Protein AF-A0A662ZE61-F1 (afdb_monomer)

pLDDT: mean 79.41, std 12.42, range [42.81, 94.5]

Secondary structure (DSSP, 8-state):
-HHHHHHHHHHHHHHHHHH-HHHHHHHHHS-HHHHHHHHHHHHHHHHHHHHHHHHHHHHH-GGGT-----TTTTTT--S-HHHHHHHHHHHHHHHHHHHHHHHHHHHHHH-HHHHHHHHHHHHTTSHHHHHHHHHHHHT--EEEEPTTSEEEEEEEEEEE--TT-GGG-EEEEEEEEEEEE-TTT--EEEEEE-HHHHHHHHTT-TT-HHHHHHHHHHHHHHHHHH-

Organism: NCBI:txid83771

Foldseek 3Di:
DVVLVLVLLLVLLVLLQVLALLSVQVLQQDEPVVNSVSSNVVSVVLLVVLLVVLVVCCVPPVVQLQDDDDVVCCVPDVDDSVVVSVVSSSVSSSVSSNVSSVVVSNVNNVVVVVSVVSVLVVLVVDPVSNVLVVCQVVVHWDWDQDPVQKIFIFGWDDFDPRPNDPVPGDTDGDGQWIAGQDPPPRQTDTDDGCVVVCVVVCVVPPPCVVVVVVCVVNVVVVVVVND

Radius of gyration: 28.69 Å; Cα contacts (8 Å, |Δi|>4): 251; chains: 1; bounding box: 70×35×80 Å

Sequence (227 aa):
MVVYIVFIILTTGFFYNNLSPSSKFRMMSSSSWEAYYYAGGKGVLLSAYGLIITALLYYFFPFLFRFSQDDHLDSFIPFEIEDVNKTIFILIWSCFSIVSAAFFGNDARKNGQKNLKALESMIVSDPFKYKIYQAVKNNDFLQVTLKNRKIYIGLILDFNLEDADPNKKYLSLCPMFSGYRDEHDLSLQITNNYSDFYMNELNNDKSVYLYKNNVEDKACSLFEKLT

Structure (mmCIF, N/CA/C/O backbone):
data_AF-A0A662ZE61-F1
#
_entry.id   AF-A0A662ZE61-F1
#
loop_
_atom_site.group_PDB
_atom_site.id
_atom_site.type_symbol
_atom_site.label_atom_id
_atom_site.label_alt_id
_atom_site.label_comp_id
_atom_site.label_asym_id
_atom_site.label_entity_id
_atom_site.label_seq_id
_atom_site.pdbx_PDB_ins_code
_atom_site.Cartn_x
_atom_site.Cartn_y
_atom_site.Cartn_z
_atom_site.occupancy
_atom_site.B_iso_or_equiv
_atom_site.auth_seq_id
_atom_site.auth_comp_id
_atom_site.auth_asym_id
_atom_site.auth_atom_id
_atom_site.pdbx_PDB_model_num
ATOM 1 N N . MET A 1 1 ? 6.694 -11.094 -30.570 1.00 75.81 1 MET A N 1
ATOM 2 C CA . MET A 1 1 ? 6.879 -9.630 -30.418 1.00 75.81 1 MET A CA 1
ATOM 3 C C . MET A 1 1 ? 5.809 -8.969 -29.546 1.00 75.81 1 MET A C 1
ATOM 5 O O . MET A 1 1 ? 6.166 -8.460 -28.495 1.00 75.81 1 MET A O 1
ATOM 9 N N . VAL A 1 2 ? 4.514 -9.018 -29.892 1.00 83.88 2 VAL A N 1
ATOM 10 C CA . VAL A 1 2 ? 3.446 -8.311 -29.137 1.00 83.88 2 VAL A CA 1
ATOM 11 C C . VAL A 1 2 ? 3.358 -8.715 -27.657 1.00 83.88 2 VAL A C 1
ATOM 13 O O . VAL A 1 2 ? 3.227 -7.855 -26.793 1.00 83.88 2 VAL A O 1
ATOM 16 N N . VAL A 1 3 ? 3.509 -10.005 -27.343 1.00 87.81 3 VAL A N 1
ATOM 17 C CA . VAL A 1 3 ? 3.487 -10.500 -25.952 1.00 87.81 3 VAL A CA 1
ATOM 18 C C . VAL A 1 3 ? 4.589 -9.857 -25.099 1.00 87.81 3 VAL A C 1
ATOM 20 O O . VAL A 1 3 ? 4.328 -9.452 -23.971 1.00 87.81 3 VAL A O 1
ATOM 23 N N . TYR A 1 4 ? 5.794 -9.684 -25.651 1.00 85.44 4 TYR A N 1
ATOM 24 C CA . TYR A 1 4 ? 6.907 -9.036 -24.949 1.00 85.44 4 TYR A CA 1
ATOM 25 C C . TYR A 1 4 ? 6.637 -7.555 -24.696 1.00 85.44 4 TYR A C 1
ATOM 27 O O . TYR A 1 4 ? 6.943 -7.057 -23.620 1.00 85.44 4 TYR A O 1
ATOM 35 N N . ILE A 1 5 ? 6.003 -6.869 -25.649 1.00 87.06 5 ILE A N 1
ATOM 36 C CA . ILE A 1 5 ? 5.608 -5.464 -25.499 1.00 87.06 5 ILE A CA 1
ATOM 37 C C . ILE A 1 5 ? 4.636 -5.313 -24.325 1.00 87.06 5 ILE A C 1
ATOM 39 O O . ILE A 1 5 ? 4.861 -4.500 -23.430 1.00 87.06 5 ILE A O 1
ATOM 43 N N . VAL A 1 6 ? 3.589 -6.141 -24.287 1.00 89.56 6 VAL A N 1
ATOM 44 C CA . VAL A 1 6 ? 2.613 -6.133 -23.188 1.00 89.56 6 VAL A CA 1
ATOM 45 C C . VAL A 1 6 ? 3.293 -6.463 -21.857 1.00 89.56 6 VAL A C 1
ATOM 47 O O . VAL A 1 6 ? 3.040 -5.798 -20.853 1.00 89.56 6 VAL A O 1
ATOM 50 N N . PHE A 1 7 ? 4.205 -7.435 -21.844 1.00 89.31 7 PHE A N 1
ATOM 51 C CA . PHE A 1 7 ? 4.942 -7.812 -20.640 1.00 89.31 7 PHE A CA 1
ATOM 52 C C . PHE A 1 7 ? 5.842 -6.680 -20.118 1.00 89.31 7 PHE A C 1
ATOM 54 O O . PHE A 1 7 ? 5.852 -6.409 -18.918 1.00 89.31 7 PHE A O 1
ATOM 61 N N . ILE A 1 8 ? 6.548 -5.962 -20.998 1.00 89.12 8 ILE A N 1
ATOM 62 C CA . ILE A 1 8 ? 7.378 -4.800 -20.631 1.00 89.12 8 ILE A CA 1
ATOM 63 C C . ILE A 1 8 ? 6.512 -3.685 -20.034 1.00 89.12 8 ILE A C 1
ATOM 65 O O . ILE A 1 8 ? 6.865 -3.110 -19.003 1.00 89.12 8 ILE A O 1
ATOM 69 N N . ILE A 1 9 ? 5.352 -3.410 -20.635 1.00 92.31 9 ILE A N 1
ATOM 70 C CA . ILE A 1 9 ? 4.406 -2.401 -20.139 1.00 92.31 9 ILE A CA 1
ATOM 71 C C . ILE A 1 9 ? 3.925 -2.763 -18.728 1.00 92.31 9 ILE A C 1
ATOM 73 O O . ILE A 1 9 ? 3.973 -1.929 -17.821 1.00 92.31 9 ILE A O 1
ATOM 77 N N . LEU A 1 10 ? 3.499 -4.012 -18.521 1.00 90.25 10 LEU A N 1
ATOM 78 C CA . LEU A 1 10 ? 2.984 -4.473 -17.231 1.00 90.25 10 LEU A CA 1
ATOM 79 C C . LEU A 1 10 ? 4.068 -4.506 -16.150 1.00 90.25 10 LEU A C 1
ATOM 81 O O . LEU A 1 10 ? 3.827 -4.035 -15.040 1.00 90.25 10 LEU A O 1
ATOM 85 N N . THR A 1 11 ? 5.263 -5.011 -16.463 1.00 88.50 11 THR A N 1
ATOM 86 C CA . THR A 1 11 ? 6.386 -5.063 -15.509 1.00 88.50 11 THR A CA 1
ATOM 87 C C . THR A 1 11 ? 6.854 -3.666 -15.106 1.00 88.50 11 THR A C 1
ATOM 89 O O . THR A 1 11 ? 7.040 -3.404 -13.918 1.00 88.50 11 THR A O 1
ATOM 92 N N . THR A 1 12 ? 6.949 -2.737 -16.062 1.00 91.75 12 THR A N 1
ATOM 93 C CA . THR A 1 12 ? 7.292 -1.329 -15.803 1.00 91.75 12 THR A CA 1
ATOM 94 C C . THR A 1 12 ? 6.249 -0.660 -14.904 1.00 91.75 12 THR A C 1
ATOM 96 O O . THR A 1 12 ? 6.593 -0.009 -13.914 1.00 91.75 12 THR A O 1
ATOM 99 N N . GLY A 1 13 ? 4.962 -0.852 -15.208 1.00 88.69 13 GLY A N 1
ATOM 100 C CA . GLY A 1 13 ? 3.862 -0.312 -14.409 1.00 88.69 13 GLY A CA 1
ATOM 101 C C . GLY A 1 13 ? 3.798 -0.897 -12.998 1.00 88.69 13 GLY A C 1
ATOM 102 O O . GLY A 1 13 ? 3.612 -0.163 -12.026 1.00 88.69 13 GLY A O 1
ATOM 103 N N . PHE A 1 14 ? 4.026 -2.205 -12.864 1.00 87.50 14 PHE A N 1
ATOM 104 C CA . PHE A 1 14 ? 4.112 -2.884 -11.573 1.00 87.50 14 PHE A CA 1
ATOM 105 C C . PHE A 1 14 ? 5.266 -2.346 -10.720 1.00 87.50 14 PHE A C 1
ATOM 107 O O . PHE A 1 14 ? 5.089 -2.095 -9.526 1.00 87.50 14 PHE A O 1
ATOM 114 N N . PHE A 1 15 ? 6.437 -2.117 -11.320 1.00 87.31 15 PHE A N 1
ATOM 115 C CA . PHE A 1 15 ? 7.588 -1.569 -10.605 1.00 87.31 15 PHE A CA 1
ATOM 116 C C . PHE A 1 15 ? 7.288 -0.163 -10.063 1.00 87.31 15 PHE A C 1
ATOM 118 O O . PHE A 1 15 ? 7.458 0.091 -8.870 1.00 87.31 15 PHE A O 1
ATOM 125 N N . TYR A 1 16 ? 6.735 0.719 -10.904 1.00 88.12 16 TYR A N 1
ATOM 126 C CA . TYR A 1 16 ? 6.311 2.061 -10.494 1.00 88.12 16 TYR A CA 1
ATOM 127 C C . TYR A 1 16 ? 5.273 2.036 -9.363 1.00 88.12 16 TYR A C 1
ATOM 129 O O . TYR A 1 16 ? 5.417 2.748 -8.365 1.00 88.12 16 TYR A O 1
ATOM 137 N N . ASN A 1 17 ? 4.239 1.200 -9.495 1.00 85.31 17 ASN A N 1
ATOM 138 C CA . ASN A 1 17 ? 3.163 1.128 -8.510 1.00 85.31 17 ASN A CA 1
ATOM 139 C C . ASN A 1 17 ? 3.654 0.630 -7.150 1.00 85.31 17 ASN A C 1
ATOM 141 O O . ASN A 1 17 ? 3.170 1.120 -6.140 1.00 85.31 17 ASN A O 1
ATOM 145 N N . ASN A 1 18 ? 4.637 -0.273 -7.097 1.00 81.56 18 ASN A N 1
ATOM 146 C CA . ASN A 1 18 ? 5.217 -0.717 -5.825 1.00 81.56 18 ASN A CA 1
ATOM 147 C C . ASN A 1 18 ? 6.060 0.358 -5.127 1.00 81.56 18 ASN A C 1
ATOM 149 O O . ASN A 1 18 ? 6.143 0.367 -3.897 1.00 81.56 18 ASN A O 1
ATOM 153 N N . LEU A 1 19 ? 6.680 1.258 -5.894 1.00 80.62 19 LEU A N 1
ATOM 154 C CA . LEU A 1 19 ? 7.501 2.351 -5.369 1.00 80.62 19 LEU A CA 1
ATOM 155 C C . LEU A 1 19 ? 6.659 3.547 -4.906 1.00 80.62 19 LEU A C 1
ATOM 157 O O . LEU A 1 19 ? 7.017 4.200 -3.926 1.00 80.62 19 LEU A O 1
ATOM 161 N N . SER A 1 20 ? 5.543 3.827 -5.586 1.00 78.00 20 SER A N 1
ATOM 162 C CA . SER A 1 20 ? 4.623 4.919 -5.258 1.00 78.00 20 SER A CA 1
ATOM 163 C C . SER A 1 20 ? 3.595 4.483 -4.199 1.00 78.00 20 SER A C 1
ATOM 165 O O . SER A 1 20 ? 2.712 3.687 -4.518 1.00 78.00 20 SER A O 1
ATOM 167 N N . PRO A 1 21 ? 3.613 5.032 -2.966 1.00 71.56 21 PRO A N 1
ATOM 168 C CA . PRO A 1 21 ? 2.705 4.594 -1.898 1.00 71.56 21 PRO A CA 1
ATOM 169 C C . PRO A 1 21 ? 1.218 4.744 -2.252 1.00 71.56 21 PRO A C 1
ATOM 171 O O . PRO A 1 21 ? 0.420 3.851 -1.989 1.00 71.56 21 PRO A O 1
ATOM 174 N N . SER A 1 22 ? 0.858 5.855 -2.899 1.00 70.56 22 SER A N 1
ATOM 175 C CA . SER A 1 22 ? -0.519 6.151 -3.321 1.00 70.56 22 SER A CA 1
ATOM 176 C C . SER A 1 22 ? -1.022 5.163 -4.382 1.00 70.56 22 SER A C 1
ATOM 178 O O . SER A 1 22 ? -2.139 4.651 -4.296 1.00 70.56 22 SER A O 1
ATOM 180 N N . SER A 1 23 ? -0.170 4.836 -5.358 1.00 73.69 23 SER A N 1
ATOM 181 C CA . SER A 1 23 ? -0.524 3.894 -6.427 1.00 73.69 23 SER A CA 1
ATOM 182 C C . SER A 1 23 ? -0.560 2.451 -5.916 1.00 73.69 23 SER A C 1
ATOM 184 O O . SER A 1 23 ? -1.452 1.695 -6.296 1.00 73.69 23 SER A O 1
ATOM 186 N N . LYS A 1 24 ? 0.353 2.091 -5.001 1.00 76.75 24 LYS A N 1
ATOM 187 C CA . LYS A 1 24 ? 0.368 0.799 -4.305 1.00 76.75 24 LYS A CA 1
ATOM 188 C C . LYS A 1 24 ? -0.933 0.561 -3.550 1.00 76.75 24 LYS A C 1
ATOM 190 O O . LYS A 1 24 ? -1.546 -0.486 -3.723 1.00 76.75 24 LYS A O 1
ATOM 195 N N . PHE A 1 25 ? -1.367 1.550 -2.768 1.00 71.69 25 PHE A N 1
ATOM 196 C CA . PHE A 1 25 ? -2.607 1.464 -2.004 1.00 71.69 25 PHE A CA 1
ATOM 197 C C . PHE A 1 25 ? -3.815 1.253 -2.919 1.00 71.69 25 PHE A C 1
ATOM 199 O O . PHE A 1 25 ? -4.594 0.334 -2.698 1.00 71.69 25 PHE A O 1
ATOM 206 N N . ARG A 1 26 ? -3.924 2.027 -4.008 1.00 72.44 26 ARG A N 1
ATOM 207 C CA . ARG A 1 26 ? -5.019 1.869 -4.977 1.00 72.44 26 ARG A CA 1
ATOM 208 C C . ARG A 1 26 ? -5.047 0.477 -5.615 1.00 72.44 26 ARG A C 1
ATOM 210 O O . ARG A 1 26 ? -6.120 -0.091 -5.785 1.00 72.44 26 ARG A O 1
ATOM 217 N N . MET A 1 27 ? -3.874 -0.070 -5.937 1.00 75.62 27 MET A N 1
ATOM 218 C CA . MET A 1 27 ? -3.734 -1.417 -6.497 1.00 75.62 27 MET A CA 1
ATOM 219 C C . MET A 1 27 ? -4.114 -2.506 -5.480 1.00 75.62 27 MET A C 1
ATOM 221 O O . MET A 1 27 ? -4.743 -3.491 -5.851 1.00 75.62 27 MET A O 1
ATOM 225 N N . MET A 1 28 ? -3.774 -2.316 -4.202 1.00 69.38 28 MET A N 1
ATOM 226 C CA . MET A 1 28 ? -4.140 -3.220 -3.100 1.00 69.38 28 MET A CA 1
ATOM 227 C C . MET A 1 28 ? -5.616 -3.112 -2.700 1.00 69.38 28 MET A C 1
ATOM 229 O O . MET A 1 28 ? -6.181 -4.070 -2.192 1.00 69.38 28 MET A O 1
ATOM 233 N N . SER A 1 29 ? -6.266 -1.971 -2.932 1.00 65.75 29 SER A N 1
ATOM 234 C CA . SER A 1 29 ? -7.704 -1.816 -2.684 1.00 65.75 29 SER A CA 1
ATOM 235 C C . SER A 1 29 ? -8.584 -2.304 -3.838 1.00 65.75 29 SER A C 1
ATOM 237 O O . SER A 1 29 ? -9.775 -2.514 -3.642 1.00 65.75 29 SER A O 1
ATOM 239 N N . SER A 1 30 ? -8.030 -2.433 -5.046 1.00 72.12 30 SER A N 1
ATOM 240 C CA . SER A 1 30 ? -8.788 -2.803 -6.245 1.00 72.12 30 SER A CA 1
ATOM 241 C C . SER A 1 30 ? -8.972 -4.314 -6.382 1.00 72.12 30 SER A C 1
ATOM 243 O O . SER A 1 30 ? -8.140 -5.095 -5.919 1.00 72.12 30 SER A O 1
ATOM 245 N N . SER A 1 31 ? -10.037 -4.730 -7.067 1.00 72.81 31 SER A N 1
ATOM 246 C CA . SER A 1 31 ? -10.258 -6.144 -7.387 1.00 72.81 31 SER A CA 1
ATOM 247 C C . SER A 1 31 ? -9.145 -6.707 -8.288 1.00 72.81 31 SER A C 1
ATOM 249 O O . SER A 1 31 ? -8.439 -5.961 -8.973 1.00 72.81 31 SER A O 1
ATOM 251 N N . SER A 1 32 ? -8.981 -8.036 -8.319 1.00 71.81 32 SER A N 1
ATOM 252 C CA . SER A 1 32 ? -7.859 -8.692 -9.015 1.00 71.81 32 SER A CA 1
ATOM 253 C C . SER A 1 32 ? -7.715 -8.277 -10.486 1.00 71.81 32 SER A C 1
ATOM 255 O O . SER A 1 32 ? -6.598 -8.139 -10.972 1.00 71.81 32 SER A O 1
ATOM 257 N N . TRP A 1 33 ? -8.824 -8.031 -11.190 1.00 75.94 33 TRP A N 1
ATOM 258 C CA . TRP A 1 33 ? -8.825 -7.579 -12.589 1.00 75.94 33 TRP A CA 1
ATOM 259 C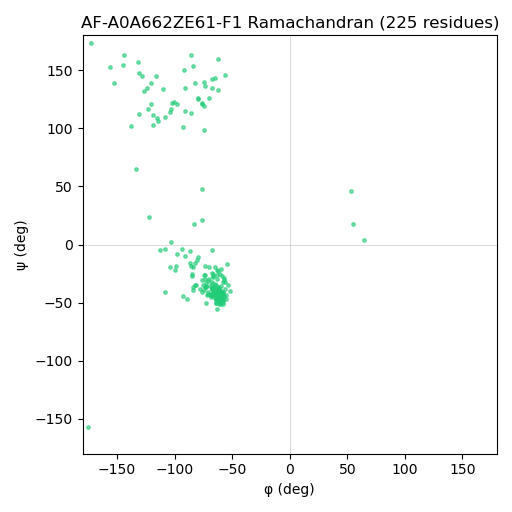 C . TRP A 1 33 ? -8.506 -6.085 -12.744 1.00 75.94 33 TRP A C 1
ATOM 261 O O . TRP A 1 33 ? -7.788 -5.696 -13.663 1.00 75.94 33 TRP A O 1
ATOM 271 N N . GLU A 1 34 ? -9.006 -5.239 -11.845 1.00 79.12 34 GLU A N 1
ATOM 272 C CA . GLU A 1 34 ? -8.775 -3.788 -11.863 1.00 79.12 34 GLU A CA 1
ATOM 273 C C . GLU A 1 34 ? -7.313 -3.433 -11.571 1.00 79.12 34 GLU A C 1
ATOM 275 O O . GLU A 1 34 ? -6.769 -2.494 -12.159 1.00 79.12 34 GLU A O 1
ATOM 280 N N . ALA A 1 35 ? -6.640 -4.235 -10.741 1.00 78.19 35 ALA A N 1
ATOM 281 C CA . ALA A 1 35 ? -5.218 -4.089 -10.451 1.00 78.19 35 ALA A CA 1
ATOM 282 C C . ALA A 1 35 ? -4.355 -4.116 -11.729 1.00 78.19 35 ALA A C 1
ATOM 284 O O . ALA A 1 35 ? -3.413 -3.325 -11.859 1.00 78.19 35 ALA A O 1
ATOM 285 N N . TYR A 1 36 ? -4.704 -4.957 -12.713 1.00 84.12 36 TYR A N 1
ATOM 286 C CA . TYR A 1 36 ? -3.996 -5.011 -13.996 1.00 84.12 36 TYR A CA 1
ATOM 287 C C . TYR A 1 36 ? -4.179 -3.735 -14.821 1.00 84.12 36 TYR A C 1
ATOM 289 O O . TYR A 1 36 ? -3.218 -3.273 -15.436 1.00 84.12 36 TYR A O 1
ATOM 297 N N . TYR A 1 37 ? -5.364 -3.121 -14.802 1.00 84.56 37 TYR A N 1
ATOM 298 C CA . TYR A 1 37 ? -5.603 -1.852 -15.497 1.00 84.56 37 TYR A CA 1
ATOM 299 C C . TYR A 1 37 ? -4.822 -0.699 -14.865 1.00 84.56 37 TYR A C 1
ATOM 301 O O . TYR A 1 37 ? -4.262 0.131 -15.583 1.00 84.56 37 TYR A O 1
ATOM 309 N N . TYR A 1 38 ? -4.710 -0.665 -13.534 1.00 82.00 38 TYR A N 1
ATOM 310 C CA . TYR A 1 38 ? -3.889 0.335 -12.849 1.00 82.00 38 TYR A CA 1
ATOM 311 C C . TYR A 1 38 ? -2.390 0.152 -13.114 1.00 82.00 38 TYR A C 1
ATOM 313 O O . TYR A 1 38 ? -1.677 1.144 -13.301 1.00 82.00 38 TYR A O 1
ATOM 321 N N . ALA A 1 39 ? -1.905 -1.093 -13.178 1.00 85.56 39 ALA A N 1
ATOM 322 C CA . ALA A 1 39 ? -0.537 -1.395 -13.601 1.00 85.56 39 ALA A CA 1
ATOM 323 C C . ALA A 1 39 ? -0.298 -0.985 -15.060 1.00 85.56 39 ALA A C 1
ATOM 325 O O . ALA A 1 39 ? 0.637 -0.237 -15.348 1.00 85.56 39 ALA A O 1
ATOM 326 N N . GLY A 1 40 ? -1.185 -1.391 -15.968 1.00 87.50 40 GLY A N 1
ATOM 327 C CA . GLY A 1 40 ? -1.092 -1.075 -17.388 1.00 87.50 40 GLY A CA 1
ATOM 328 C C . GLY A 1 40 ? -1.144 0.426 -17.671 1.00 87.50 40 GLY A C 1
ATOM 329 O O . GLY A 1 40 ? -0.306 0.932 -18.408 1.00 87.50 40 GLY A O 1
ATOM 330 N N . GLY A 1 41 ? -2.059 1.170 -17.043 1.00 88.62 41 GLY A N 1
ATOM 331 C CA . GLY A 1 41 ? -2.253 2.596 -17.323 1.00 88.62 41 GLY A CA 1
ATOM 332 C C . GLY A 1 41 ? -1.004 3.446 -17.069 1.00 88.62 41 GLY A C 1
ATOM 333 O O . GLY A 1 41 ? -0.616 4.255 -17.912 1.00 88.62 41 GLY A O 1
ATOM 334 N N . LYS A 1 42 ? -0.326 3.242 -15.931 1.00 87.38 42 LYS A N 1
ATOM 335 C CA . LYS A 1 42 ? 0.955 3.916 -15.647 1.00 87.38 42 LYS A CA 1
ATOM 336 C C . LYS A 1 42 ? 2.114 3.306 -16.434 1.00 87.38 42 LYS A C 1
ATOM 338 O O . LYS A 1 42 ? 2.988 4.048 -16.879 1.00 87.38 42 LYS A O 1
ATOM 343 N N . GLY A 1 43 ? 2.086 1.991 -16.651 1.00 90.50 43 GLY A N 1
ATOM 344 C CA . GLY A 1 43 ? 3.060 1.272 -17.469 1.00 90.50 43 GLY A CA 1
ATOM 345 C C . GLY A 1 43 ? 3.154 1.809 -18.895 1.00 90.50 43 GLY A C 1
ATOM 346 O O . GLY A 1 43 ? 4.255 2.053 -19.374 1.00 90.50 43 GLY A O 1
ATOM 347 N N . VAL A 1 44 ? 2.018 2.080 -19.547 1.00 93.50 44 VAL A N 1
ATOM 348 C CA . VAL A 1 44 ? 1.973 2.611 -20.920 1.00 93.50 44 VAL A CA 1
ATOM 349 C C . VAL A 1 44 ? 2.672 3.966 -20.994 1.00 93.50 44 VAL A C 1
ATOM 351 O O . VAL A 1 44 ? 3.553 4.146 -21.830 1.00 93.50 44 VAL A O 1
ATOM 354 N N . LEU A 1 45 ? 2.357 4.891 -20.083 1.00 91.62 45 LEU A N 1
ATOM 355 C CA . LEU A 1 45 ? 2.955 6.231 -20.071 1.00 91.62 45 LEU A CA 1
ATOM 356 C C . LEU A 1 45 ? 4.475 6.189 -19.858 1.00 91.62 45 LEU A C 1
ATOM 358 O O . LEU A 1 45 ? 5.220 6.870 -20.560 1.00 91.62 45 LEU A O 1
ATOM 362 N N . LEU A 1 46 ? 4.941 5.367 -18.916 1.00 91.12 46 LEU A N 1
ATOM 363 C CA . LEU A 1 46 ? 6.369 5.226 -18.618 1.00 91.12 46 LEU A CA 1
ATOM 364 C C . LEU A 1 46 ? 7.117 4.499 -19.739 1.00 91.12 46 LEU A C 1
ATOM 366 O O . LEU A 1 46 ? 8.198 4.926 -20.138 1.00 91.12 46 LEU A O 1
ATOM 370 N N . SER A 1 47 ? 6.520 3.451 -20.308 1.00 92.69 47 SER A N 1
ATOM 371 C CA . SER A 1 47 ? 7.091 2.758 -21.463 1.00 92.69 47 SER A CA 1
ATOM 372 C C . SER A 1 47 ? 7.172 3.665 -22.692 1.00 92.69 47 SER A C 1
ATOM 374 O O . SER A 1 47 ? 8.152 3.599 -23.428 1.00 92.69 47 SER A O 1
ATOM 376 N N . ALA A 1 48 ? 6.202 4.567 -22.890 1.00 92.62 48 ALA A N 1
ATOM 377 C CA . ALA A 1 48 ? 6.230 5.540 -23.976 1.00 92.62 48 ALA A CA 1
ATOM 378 C C . ALA A 1 48 ? 7.390 6.527 -23.792 1.00 92.62 48 ALA A C 1
ATOM 380 O O . ALA A 1 48 ? 8.103 6.826 -24.746 1.00 92.62 48 ALA A O 1
ATOM 381 N N . TYR A 1 49 ? 7.648 6.963 -22.556 1.00 91.44 49 TYR A N 1
ATOM 382 C CA . TYR A 1 49 ? 8.819 7.780 -22.239 1.00 91.44 49 TYR A CA 1
ATOM 383 C C . TYR A 1 49 ? 10.136 7.036 -22.513 1.00 91.44 49 TYR A C 1
ATOM 385 O O . TYR A 1 49 ? 11.026 7.573 -23.175 1.00 91.44 49 TYR A O 1
ATOM 393 N N . GLY A 1 50 ? 10.238 5.771 -22.090 1.00 90.56 50 GLY A N 1
ATOM 394 C CA . GLY A 1 50 ? 11.379 4.914 -22.418 1.00 90.56 50 GLY A CA 1
ATOM 395 C C . GLY A 1 50 ? 11.565 4.725 -23.928 1.00 90.56 50 GLY A C 1
ATOM 396 O O . GLY A 1 50 ? 12.698 4.688 -24.411 1.00 90.56 50 GLY A O 1
ATOM 397 N N . LEU A 1 51 ? 10.467 4.651 -24.689 1.00 92.25 51 LEU A N 1
ATOM 398 C CA . LEU A 1 51 ? 10.493 4.492 -26.145 1.00 92.25 51 LEU A CA 1
ATOM 399 C C . LEU A 1 51 ? 11.044 5.745 -26.817 1.00 92.25 51 LEU A C 1
ATOM 401 O O . LEU A 1 51 ? 11.890 5.633 -27.696 1.00 92.25 51 LEU A O 1
ATOM 405 N N . ILE A 1 52 ? 10.620 6.930 -26.371 1.00 92.88 52 ILE A N 1
ATOM 406 C CA . ILE A 1 52 ? 11.128 8.211 -26.878 1.00 92.88 52 ILE A CA 1
ATOM 407 C C . ILE A 1 52 ? 12.639 8.315 -26.648 1.00 92.88 52 ILE A C 1
ATOM 409 O O . ILE A 1 52 ? 13.374 8.648 -27.575 1.00 92.88 52 ILE A O 1
ATOM 413 N N . ILE A 1 53 ? 13.123 7.974 -25.449 1.00 91.00 53 ILE A N 1
ATOM 414 C CA . ILE A 1 53 ? 14.565 7.972 -25.148 1.00 91.00 53 ILE A CA 1
ATOM 415 C C . ILE A 1 53 ? 15.309 6.993 -26.058 1.00 91.00 53 ILE A C 1
ATOM 417 O O . ILE A 1 53 ? 16.349 7.333 -26.619 1.00 91.00 53 ILE A O 1
ATOM 421 N N . THR A 1 54 ? 14.766 5.790 -26.231 1.00 90.25 54 THR A N 1
ATOM 422 C CA . THR A 1 54 ? 15.390 4.759 -27.068 1.00 90.25 54 THR A CA 1
ATOM 423 C C . THR A 1 54 ? 15.413 5.174 -28.541 1.00 90.25 54 THR A C 1
ATOM 425 O O . THR A 1 54 ? 16.419 4.974 -29.212 1.00 90.25 54 THR A O 1
ATOM 428 N N . ALA A 1 55 ? 14.354 5.820 -29.037 1.00 90.94 55 ALA A N 1
ATOM 429 C CA . ALA A 1 55 ? 14.292 6.364 -30.392 1.00 90.94 55 ALA A CA 1
ATOM 430 C C . ALA A 1 55 ? 15.305 7.502 -30.608 1.00 90.94 55 ALA A C 1
ATOM 432 O O . ALA A 1 55 ? 15.972 7.541 -31.641 1.00 90.94 55 ALA A O 1
ATOM 433 N N . LEU A 1 56 ? 15.471 8.392 -29.623 1.00 92.44 56 LEU A N 1
ATOM 434 C CA . LEU A 1 56 ? 16.505 9.429 -29.660 1.00 92.44 56 LEU A CA 1
ATOM 435 C C . LEU A 1 56 ? 17.908 8.809 -29.683 1.00 92.44 56 LEU A C 1
ATOM 437 O O . LEU A 1 56 ? 18.728 9.183 -30.517 1.00 92.44 56 LEU A O 1
ATOM 441 N N . LEU A 1 57 ? 18.181 7.824 -28.825 1.00 90.50 57 LEU A N 1
ATOM 442 C CA . LEU A 1 57 ? 19.465 7.119 -28.819 1.00 90.50 57 LEU A CA 1
ATOM 443 C C . LEU A 1 57 ? 19.734 6.389 -30.133 1.00 90.50 57 LEU A C 1
ATOM 445 O O . LEU A 1 57 ? 20.862 6.420 -30.611 1.00 90.50 57 LEU A O 1
ATOM 449 N N . TYR A 1 58 ? 18.715 5.780 -30.736 1.00 89.38 58 TYR A N 1
ATOM 450 C CA . TYR A 1 58 ? 18.839 5.143 -32.044 1.00 89.38 58 TYR A CA 1
ATOM 451 C C . TYR A 1 58 ? 19.222 6.150 -33.136 1.00 89.38 58 TYR A C 1
ATOM 453 O O . TYR A 1 58 ? 20.057 5.848 -33.987 1.00 89.38 58 TYR A O 1
ATOM 461 N N . TYR A 1 59 ? 18.649 7.357 -33.090 1.00 90.12 59 TYR A N 1
ATOM 462 C CA . TYR A 1 59 ? 18.957 8.429 -34.036 1.00 90.12 59 TYR A CA 1
ATOM 463 C C . TYR A 1 59 ? 20.387 8.971 -33.874 1.00 90.12 59 TYR A C 1
ATOM 465 O O . TYR A 1 59 ? 21.092 9.138 -34.866 1.00 90.12 59 TYR A O 1
ATOM 473 N N . PHE A 1 60 ? 20.835 9.227 -32.639 1.00 90.56 60 PHE A N 1
ATOM 474 C CA . PHE A 1 60 ? 22.159 9.811 -32.378 1.00 90.56 60 PHE A CA 1
ATOM 475 C C . PHE A 1 60 ? 23.303 8.787 -32.390 1.00 90.56 60 PHE A C 1
ATOM 477 O O . PHE A 1 60 ? 24.413 9.110 -32.809 1.00 90.56 60 PHE A O 1
ATOM 484 N N . PHE A 1 61 ? 23.051 7.559 -31.935 1.00 88.69 61 PHE A N 1
ATOM 485 C CA . PHE A 1 61 ? 24.066 6.523 -31.731 1.00 88.69 61 PHE A CA 1
ATOM 486 C C . PHE A 1 61 ? 23.612 5.171 -32.308 1.00 88.69 61 PHE A C 1
ATOM 488 O O . PHE A 1 61 ? 23.448 4.194 -31.571 1.00 88.69 61 PHE A O 1
ATOM 495 N N . PRO A 1 62 ? 23.442 5.065 -33.640 1.00 82.75 62 PRO A N 1
ATOM 496 C CA . PRO A 1 62 ? 22.929 3.851 -34.277 1.00 82.75 62 PRO A CA 1
ATOM 497 C C . PRO A 1 62 ? 23.845 2.633 -34.090 1.00 82.75 62 PRO A C 1
ATOM 499 O O . PRO A 1 62 ? 23.374 1.499 -34.159 1.00 82.75 62 PRO A O 1
ATOM 502 N N . PHE A 1 63 ? 25.136 2.847 -33.816 1.00 82.62 63 PHE A N 1
ATOM 503 C CA . PHE A 1 63 ? 26.101 1.772 -33.574 1.00 82.62 63 PHE A CA 1
ATOM 504 C C . PHE A 1 63 ? 25.768 0.931 -32.329 1.00 82.62 63 PHE A C 1
ATOM 506 O O . PHE A 1 63 ? 26.113 -0.241 -32.288 1.00 82.62 63 PHE A O 1
ATOM 513 N N . LEU A 1 64 ? 25.059 1.490 -31.336 1.00 80.50 64 LEU A N 1
ATOM 514 C CA . LEU A 1 64 ? 24.648 0.755 -30.129 1.00 80.50 64 LEU A CA 1
ATOM 515 C C . LEU A 1 64 ? 23.572 -0.304 -30.409 1.00 80.50 64 LEU A C 1
ATOM 517 O O . LEU A 1 64 ? 23.366 -1.208 -29.605 1.00 80.50 64 LEU A O 1
ATOM 521 N N . PHE A 1 65 ? 22.869 -0.169 -31.534 1.00 79.38 65 PHE A N 1
ATOM 522 C CA . PHE A 1 65 ? 21.719 -0.996 -31.903 1.00 79.38 65 PHE A CA 1
ATOM 523 C C . PHE A 1 65 ? 21.991 -1.893 -33.109 1.00 79.38 65 PHE A C 1
ATOM 525 O O . PHE A 1 65 ? 21.116 -2.661 -33.505 1.00 79.38 65 PHE A O 1
ATOM 532 N N . ARG A 1 66 ? 23.167 -1.758 -33.727 1.00 79.38 66 ARG A N 1
ATOM 533 C CA . ARG A 1 66 ? 23.562 -2.510 -34.913 1.00 79.38 66 ARG A CA 1
ATOM 534 C C . ARG A 1 66 ? 24.742 -3.388 -34.558 1.00 79.38 66 ARG A C 1
ATOM 536 O O . ARG A 1 66 ? 25.849 -2.893 -34.369 1.00 79.38 66 ARG A O 1
ATOM 543 N N . PHE A 1 67 ? 24.500 -4.688 -34.500 1.00 71.19 67 PHE A N 1
ATOM 544 C CA . PHE A 1 67 ? 25.580 -5.653 -34.540 1.00 71.19 67 PHE A CA 1
ATOM 545 C C . PHE A 1 67 ? 26.175 -5.646 -35.954 1.00 71.19 67 PHE A C 1
ATOM 547 O O . PHE A 1 67 ? 25.434 -5.737 -36.936 1.00 71.19 67 PHE A O 1
ATOM 554 N N . SER A 1 68 ? 27.490 -5.444 -36.058 1.00 67.44 68 SER A N 1
ATOM 555 C CA . SER A 1 68 ? 28.191 -5.505 -37.343 1.00 67.44 68 SER A CA 1
ATOM 556 C C . SER A 1 68 ? 28.322 -6.963 -37.769 1.00 67.44 68 SER A C 1
ATOM 558 O O . SER A 1 68 ? 28.573 -7.828 -36.931 1.00 67.44 68 SER A O 1
ATOM 560 N N . GLN A 1 69 ? 28.135 -7.224 -39.060 1.00 61.31 69 GLN A N 1
ATOM 561 C CA . GLN A 1 69 ? 28.341 -8.545 -39.638 1.00 61.31 69 GLN A CA 1
ATOM 562 C C . GLN A 1 69 ? 29.850 -8.790 -39.742 1.00 61.31 69 GLN A C 1
ATOM 564 O O . GLN A 1 69 ? 30.500 -8.268 -40.644 1.00 61.31 69 GLN A O 1
ATOM 569 N N . ASP A 1 70 ? 30.398 -9.520 -38.773 1.00 64.38 70 ASP A N 1
ATOM 570 C CA . ASP A 1 70 ? 31.739 -10.096 -38.856 1.00 64.38 70 ASP A CA 1
ATOM 571 C C . ASP A 1 70 ? 31.596 -11.580 -39.219 1.00 64.38 70 ASP A C 1
ATOM 573 O O . ASP A 1 70 ? 30.986 -12.348 -38.470 1.00 64.38 70 ASP A O 1
ATOM 577 N N . ASP A 1 71 ? 32.214 -11.992 -40.331 1.00 58.19 71 ASP A N 1
ATOM 578 C CA . ASP A 1 71 ? 32.132 -13.346 -40.917 1.00 58.19 71 ASP A CA 1
ATOM 579 C C . ASP A 1 71 ? 32.494 -14.489 -39.939 1.00 58.19 71 ASP A C 1
ATOM 581 O O . ASP A 1 71 ? 32.184 -15.657 -40.173 1.00 58.19 71 ASP A O 1
ATOM 585 N N . HIS A 1 72 ? 33.154 -14.183 -38.819 1.00 62.06 72 HIS A N 1
ATOM 586 C CA . HIS A 1 72 ? 33.579 -15.165 -37.818 1.00 62.06 72 HIS A CA 1
ATOM 587 C C . HIS A 1 72 ? 32.523 -15.489 -36.746 1.00 62.06 72 HIS A C 1
ATOM 589 O O . HIS A 1 72 ? 32.665 -16.499 -36.053 1.00 62.06 72 HIS A O 1
ATOM 595 N N . LEU A 1 73 ? 31.478 -14.668 -36.588 1.00 57.94 73 LEU A N 1
ATOM 596 C CA . LEU A 1 73 ? 30.460 -14.836 -35.537 1.00 57.94 73 LEU A CA 1
ATOM 597 C C . LEU A 1 73 ? 29.175 -15.519 -36.030 1.00 57.94 73 LEU A C 1
ATOM 599 O O . LEU A 1 73 ? 28.455 -16.107 -35.218 1.00 57.94 73 LEU A O 1
ATOM 603 N N . ASP A 1 74 ? 28.945 -15.548 -37.345 1.00 58.66 74 ASP A N 1
ATOM 604 C CA . ASP A 1 74 ? 27.786 -16.202 -37.976 1.00 58.66 74 ASP A CA 1
ATOM 605 C C . ASP A 1 74 ? 27.761 -17.726 -37.729 1.00 58.66 74 ASP A C 1
ATOM 607 O O . ASP A 1 74 ? 26.702 -18.349 -37.720 1.00 58.66 74 ASP A O 1
ATOM 611 N N . SER A 1 75 ? 28.913 -18.341 -37.425 1.00 65.19 75 SER A N 1
ATOM 612 C CA . SER A 1 75 ? 28.982 -19.764 -37.060 1.00 65.19 75 SER A CA 1
ATOM 613 C C . SER A 1 75 ? 28.458 -20.075 -35.649 1.00 65.19 75 SER A C 1
ATOM 615 O O . SER A 1 75 ? 28.190 -21.241 -35.357 1.00 65.19 75 SER A O 1
ATOM 617 N N . PHE A 1 76 ? 28.347 -19.081 -34.760 1.00 65.75 76 PHE A N 1
ATOM 618 C CA . PHE A 1 76 ? 27.947 -19.275 -33.358 1.00 65.75 76 PHE A CA 1
ATOM 619 C C . PHE A 1 76 ? 26.504 -18.848 -33.073 1.00 65.75 76 PHE A C 1
ATOM 621 O O . PHE A 1 76 ? 25.926 -19.283 -32.075 1.00 65.75 76 PHE A O 1
ATOM 628 N N . ILE A 1 77 ? 25.911 -18.013 -33.930 1.00 65.81 77 ILE A N 1
ATOM 629 C CA . ILE A 1 77 ? 24.570 -17.457 -33.743 1.00 65.81 77 ILE A CA 1
ATOM 630 C C . ILE A 1 77 ? 23.695 -17.923 -34.916 1.00 65.81 77 ILE A C 1
ATOM 632 O O . ILE A 1 77 ? 23.780 -17.355 -35.997 1.00 65.81 77 ILE A O 1
ATOM 636 N N . PRO A 1 78 ? 22.816 -18.926 -34.730 1.00 71.62 78 PRO A N 1
ATOM 637 C CA . PRO A 1 78 ? 21.957 -19.452 -35.797 1.00 71.62 78 PRO A CA 1
ATOM 638 C C . PRO A 1 78 ? 20.761 -18.533 -36.127 1.00 71.62 78 PRO A C 1
ATOM 640 O O . PRO A 1 78 ? 19.745 -19.004 -36.634 1.00 71.62 78 PRO A O 1
ATOM 643 N N . PHE A 1 79 ? 20.836 -17.242 -35.788 1.00 72.62 79 PHE A N 1
ATOM 644 C CA . PHE A 1 79 ? 19.731 -16.287 -35.883 1.00 72.62 79 PHE A CA 1
ATOM 645 C C . PHE A 1 79 ? 20.042 -15.188 -36.896 1.00 72.62 79 PHE A C 1
ATOM 647 O O . PHE A 1 79 ? 21.176 -14.726 -36.993 1.00 72.62 79 PHE A O 1
ATOM 654 N N . GLU A 1 80 ? 19.015 -14.729 -37.611 1.00 79.94 80 GLU A N 1
ATOM 655 C CA . GLU A 1 80 ? 19.147 -13.624 -38.558 1.00 79.94 80 GLU A CA 1
ATOM 656 C C . GLU A 1 80 ? 19.575 -12.332 -37.837 1.00 79.94 80 GLU A C 1
ATOM 658 O O . GLU A 1 80 ? 18.999 -11.943 -36.816 1.00 79.94 80 GLU A O 1
ATOM 663 N N . ILE A 1 81 ? 20.571 -11.628 -38.386 1.00 77.75 81 ILE A N 1
ATOM 664 C CA . ILE A 1 81 ? 21.129 -10.389 -37.806 1.00 77.75 81 ILE A CA 1
ATOM 665 C C . ILE A 1 81 ? 20.041 -9.315 -37.624 1.00 77.75 81 ILE A C 1
ATOM 667 O O . ILE A 1 81 ? 20.075 -8.527 -36.674 1.00 77.75 81 ILE A O 1
ATOM 671 N N . GLU A 1 82 ? 19.035 -9.294 -38.503 1.00 80.69 82 GLU A N 1
ATOM 672 C CA . GLU A 1 82 ? 17.897 -8.381 -38.390 1.00 80.69 82 GLU A CA 1
ATOM 673 C C . GLU A 1 82 ? 17.079 -8.631 -37.109 1.00 80.69 82 GLU A C 1
ATOM 675 O O . GLU A 1 82 ? 16.696 -7.680 -36.418 1.00 80.69 82 GLU A O 1
ATOM 680 N N . ASP A 1 83 ? 16.868 -9.895 -36.742 1.00 81.62 83 ASP A N 1
ATOM 681 C CA . ASP A 1 83 ? 16.141 -10.279 -35.532 1.00 81.62 83 ASP A CA 1
ATOM 682 C C . ASP A 1 83 ? 16.955 -10.020 -34.261 1.00 81.62 83 ASP A C 1
ATOM 684 O O . ASP A 1 83 ? 16.398 -9.609 -33.234 1.00 81.62 83 ASP A O 1
ATOM 688 N N . VAL A 1 84 ? 18.280 -10.167 -34.336 1.00 82.56 84 VAL A N 1
ATOM 689 C CA . VAL A 1 84 ? 19.195 -9.794 -33.249 1.00 82.56 84 VAL A CA 1
ATOM 690 C C . VAL A 1 84 ? 19.114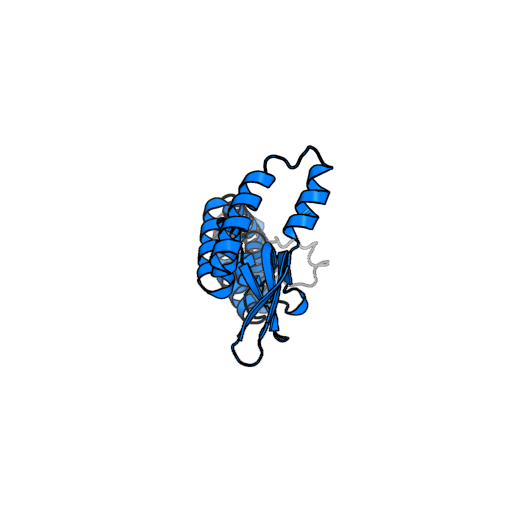 -8.290 -32.978 1.00 82.56 84 VAL A C 1
ATOM 692 O O . VAL A 1 84 ? 18.885 -7.881 -31.837 1.00 82.56 84 VAL A O 1
ATOM 695 N N . ASN A 1 85 ? 19.193 -7.455 -34.017 1.00 84.94 85 ASN A N 1
ATOM 696 C CA . ASN A 1 85 ? 19.101 -5.997 -33.884 1.00 84.94 85 ASN A CA 1
ATOM 697 C C . ASN A 1 85 ? 17.736 -5.548 -33.326 1.00 84.94 85 ASN A C 1
ATOM 699 O O . ASN A 1 85 ? 17.673 -4.699 -32.431 1.00 84.94 85 ASN A O 1
ATOM 703 N N . LYS A 1 86 ? 16.631 -6.159 -33.787 1.00 84.56 86 LYS A N 1
ATOM 704 C CA . LYS A 1 86 ? 15.285 -5.921 -33.227 1.00 84.56 86 LYS A CA 1
ATOM 705 C C . LYS A 1 86 ? 15.213 -6.296 -31.744 1.00 84.56 86 LYS A C 1
ATOM 707 O O . LYS A 1 86 ? 14.614 -5.568 -30.952 1.00 84.56 86 LYS A O 1
ATOM 712 N N . THR A 1 87 ? 15.841 -7.402 -31.351 1.00 85.75 87 THR A N 1
ATOM 713 C CA . THR A 1 87 ? 15.860 -7.866 -29.957 1.00 85.75 87 THR A CA 1
ATOM 714 C C . THR A 1 87 ? 16.672 -6.930 -29.062 1.00 85.75 87 THR A C 1
ATOM 716 O O . THR A 1 87 ? 16.204 -6.562 -27.984 1.00 85.75 87 THR A O 1
ATOM 719 N N . ILE A 1 88 ? 17.838 -6.464 -29.522 1.00 86.62 88 ILE A N 1
ATOM 720 C CA . ILE A 1 88 ? 18.667 -5.477 -28.810 1.00 86.62 88 ILE A CA 1
ATOM 721 C C . ILE A 1 88 ? 17.882 -4.180 -28.576 1.00 86.62 88 ILE A C 1
ATOM 723 O O . ILE A 1 88 ? 17.874 -3.657 -27.460 1.00 86.62 88 ILE A O 1
ATOM 727 N N . PHE A 1 89 ? 17.158 -3.695 -29.590 1.00 88.75 89 PHE A N 1
ATOM 728 C CA . PHE A 1 89 ? 16.306 -2.513 -29.452 1.00 88.75 89 PHE A CA 1
ATOM 729 C C . PHE A 1 89 ? 15.249 -2.686 -28.351 1.00 88.75 89 PHE A C 1
ATOM 731 O O . PHE A 1 89 ? 15.095 -1.812 -27.495 1.00 88.75 89 PHE A O 1
ATOM 738 N N . ILE A 1 90 ? 14.553 -3.829 -28.328 1.00 88.62 90 ILE A N 1
ATOM 739 C CA . ILE A 1 90 ? 13.537 -4.134 -27.308 1.00 88.62 90 ILE A CA 1
ATOM 740 C C . ILE A 1 90 ? 14.162 -4.206 -25.907 1.00 88.62 90 ILE A C 1
ATOM 742 O O . ILE A 1 90 ? 13.576 -3.695 -24.950 1.00 88.62 90 ILE A O 1
ATOM 746 N N . LEU A 1 91 ? 15.352 -4.797 -25.770 1.00 89.56 91 LEU A N 1
ATOM 747 C CA . LEU A 1 91 ? 16.052 -4.892 -24.486 1.00 89.56 91 LEU A CA 1
ATOM 748 C C . LEU A 1 91 ? 16.444 -3.513 -23.948 1.00 89.56 91 LEU A C 1
ATOM 750 O O . LEU A 1 91 ? 16.159 -3.206 -22.788 1.00 89.56 91 LEU A O 1
ATOM 754 N N . ILE A 1 92 ? 17.032 -2.661 -24.788 1.00 90.38 92 ILE A N 1
ATOM 755 C CA . ILE A 1 92 ? 17.415 -1.296 -24.404 1.00 90.38 92 ILE A CA 1
ATOM 756 C C . ILE A 1 92 ? 16.174 -0.494 -23.999 1.00 90.38 92 ILE A C 1
ATOM 758 O O . ILE A 1 92 ? 16.165 0.142 -22.942 1.00 90.38 92 ILE A O 1
ATOM 762 N N . TRP A 1 93 ? 15.093 -0.600 -24.775 1.00 92.25 93 TRP A N 1
ATOM 763 C CA . TRP A 1 93 ? 13.820 0.029 -24.438 1.00 92.25 93 TRP A CA 1
ATOM 764 C C . TRP A 1 93 ? 13.261 -0.442 -23.090 1.00 92.25 93 TRP A C 1
ATOM 766 O O . TRP A 1 93 ? 12.820 0.380 -22.277 1.00 92.25 93 TRP A O 1
ATOM 776 N N . SER A 1 94 ? 13.319 -1.747 -22.813 1.00 92.00 94 SER A N 1
ATOM 777 C CA . SER A 1 94 ? 12.870 -2.307 -21.535 1.00 92.00 94 SER A CA 1
ATOM 778 C C . SER A 1 94 ? 13.676 -1.748 -20.356 1.00 92.00 94 SER A C 1
ATOM 780 O O . SER A 1 94 ? 13.100 -1.362 -19.338 1.00 92.00 94 SER A O 1
ATOM 782 N N . CYS A 1 95 ? 14.993 -1.598 -20.528 1.00 91.81 95 CYS A N 1
ATOM 783 C CA . CYS A 1 95 ? 15.888 -1.068 -19.509 1.00 91.81 95 CYS A CA 1
ATOM 784 C C . CYS A 1 95 ? 15.557 0.395 -19.183 1.00 91.81 95 CYS A C 1
ATOM 786 O O . CYS A 1 95 ? 15.312 0.733 -18.024 1.00 91.81 95 CYS A O 1
ATOM 788 N N . PHE A 1 96 ? 15.440 1.255 -20.202 1.00 91.81 96 PHE A N 1
ATOM 789 C CA . PHE A 1 96 ? 15.065 2.659 -19.995 1.00 91.81 96 PHE A CA 1
ATOM 790 C C . PHE A 1 96 ? 13.668 2.819 -19.394 1.00 91.81 96 PHE A C 1
ATOM 792 O O . PHE A 1 96 ? 13.458 3.690 -18.547 1.00 91.81 96 PHE A O 1
ATOM 799 N N . SER A 1 97 ? 12.724 1.959 -19.778 1.00 91.75 97 SER A N 1
ATOM 800 C CA . SER A 1 97 ? 11.378 1.954 -19.203 1.00 91.75 97 SER A CA 1
ATOM 801 C C . SER A 1 97 ? 11.422 1.661 -17.698 1.00 91.75 97 SER A C 1
ATOM 803 O O . SER A 1 97 ? 10.874 2.438 -16.914 1.00 91.75 97 SER A O 1
ATOM 805 N N . ILE A 1 98 ? 12.156 0.628 -17.268 1.00 90.94 98 ILE A N 1
ATOM 806 C CA . ILE A 1 98 ? 12.317 0.275 -15.846 1.00 90.94 98 ILE A CA 1
ATOM 807 C C . ILE A 1 98 ? 13.048 1.380 -15.070 1.00 90.94 98 ILE A C 1
ATOM 809 O O . ILE A 1 98 ? 12.614 1.754 -13.980 1.00 90.94 98 ILE A O 1
ATOM 813 N N . VAL A 1 99 ? 14.121 1.948 -15.629 1.00 91.44 99 VAL A N 1
ATOM 814 C CA . VAL A 1 99 ? 14.865 3.052 -14.996 1.00 91.44 99 VAL A CA 1
ATOM 815 C C . VAL A 1 99 ? 13.972 4.279 -14.811 1.00 91.44 99 VAL A C 1
ATOM 817 O O . VAL A 1 99 ? 13.966 4.881 -13.735 1.00 91.44 99 VAL A O 1
ATOM 820 N N . SER A 1 100 ? 13.162 4.623 -15.815 1.00 88.44 100 SER A N 1
ATOM 821 C CA . SER A 1 100 ? 12.210 5.732 -15.706 1.00 88.44 100 SER A CA 1
ATOM 822 C C . SER A 1 100 ? 11.164 5.472 -14.615 1.00 88.44 100 SER A C 1
ATOM 824 O O . SER A 1 100 ? 10.897 6.349 -13.791 1.00 88.44 100 SER A O 1
ATOM 826 N N . ALA A 1 101 ? 10.642 4.245 -14.529 1.00 90.06 101 ALA A N 1
ATOM 827 C CA . ALA A 1 101 ? 9.708 3.839 -13.486 1.00 90.06 101 ALA A CA 1
ATOM 828 C C . ALA A 1 101 ? 10.331 3.930 -12.088 1.00 90.06 101 ALA A C 1
ATOM 830 O O . ALA A 1 101 ? 9.677 4.405 -11.157 1.00 90.06 101 ALA A O 1
ATOM 831 N N . ALA A 1 102 ? 11.599 3.539 -11.943 1.00 88.94 102 ALA A N 1
ATOM 832 C CA . ALA A 1 102 ? 12.336 3.659 -10.693 1.00 88.94 102 ALA A CA 1
ATOM 833 C C . ALA A 1 102 ? 12.532 5.127 -10.284 1.00 88.94 102 ALA A C 1
ATOM 835 O O . ALA A 1 102 ? 12.291 5.486 -9.130 1.00 88.94 102 ALA A O 1
ATOM 836 N N . PHE A 1 103 ? 12.911 5.988 -11.232 1.00 89.12 103 PHE A N 1
ATOM 837 C CA . PHE A 1 103 ? 13.129 7.413 -10.991 1.00 89.12 103 PHE A CA 1
ATOM 838 C C . PHE A 1 103 ? 11.840 8.124 -10.559 1.00 89.12 103 PHE A C 1
ATOM 840 O O . PHE A 1 103 ? 11.786 8.698 -9.469 1.00 89.12 103 PHE A O 1
ATOM 847 N N . PHE A 1 104 ? 10.774 8.019 -11.360 1.00 87.00 104 PHE A N 1
ATOM 848 C CA . PHE A 1 104 ? 9.485 8.643 -11.049 1.00 87.00 104 PHE A CA 1
ATOM 849 C C . PHE A 1 104 ? 8.807 8.015 -9.827 1.00 87.00 104 PHE A C 1
ATOM 851 O O . PHE A 1 104 ? 8.135 8.712 -9.067 1.00 87.00 104 PHE A O 1
ATOM 858 N N . GLY A 1 105 ? 8.977 6.708 -9.610 1.00 84.81 105 GLY A N 1
ATOM 859 C CA . GLY A 1 105 ? 8.464 6.023 -8.424 1.00 84.81 105 GLY A CA 1
ATOM 860 C C . GLY A 1 105 ? 9.137 6.520 -7.143 1.00 84.81 105 GLY A C 1
ATOM 861 O O . GLY A 1 105 ? 8.462 6.789 -6.148 1.00 84.81 105 GLY A O 1
ATOM 862 N N . ASN A 1 106 ? 10.459 6.706 -7.169 1.00 84.62 106 ASN A N 1
ATOM 863 C CA . ASN A 1 106 ? 11.208 7.194 -6.014 1.00 84.62 106 ASN A CA 1
ATOM 864 C C . ASN A 1 106 ? 10.966 8.691 -5.745 1.00 84.62 106 ASN A C 1
ATOM 866 O O . ASN A 1 106 ? 10.879 9.098 -4.587 1.00 84.62 106 ASN A O 1
ATOM 870 N N . ASP A 1 107 ? 10.798 9.504 -6.790 1.00 84.31 107 ASP A N 1
ATOM 871 C CA . ASP A 1 107 ? 10.369 10.901 -6.649 1.00 84.31 107 ASP A CA 1
ATOM 872 C C . ASP A 1 107 ? 8.969 11.003 -6.023 1.00 84.31 107 ASP A C 1
ATOM 874 O O . ASP A 1 107 ? 8.754 11.733 -5.049 1.00 84.31 107 ASP A O 1
ATOM 878 N N . ALA A 1 108 ? 8.032 10.173 -6.495 1.00 79.31 108 ALA A N 1
ATOM 879 C CA . ALA A 1 108 ? 6.711 10.075 -5.894 1.00 79.31 108 ALA A CA 1
ATOM 880 C C . ALA A 1 108 ? 6.810 9.694 -4.410 1.00 79.31 108 ALA A C 1
ATOM 882 O O . ALA A 1 108 ? 6.130 10.303 -3.593 1.00 79.31 108 ALA A O 1
ATOM 883 N N . ARG A 1 109 ? 7.691 8.757 -4.030 1.00 76.19 109 ARG A N 1
ATOM 884 C CA . ARG A 1 109 ? 7.914 8.359 -2.629 1.00 76.19 109 ARG A CA 1
ATOM 885 C C . ARG A 1 109 ? 8.455 9.497 -1.757 1.00 76.19 109 ARG A C 1
ATOM 887 O O . ARG A 1 109 ? 7.979 9.660 -0.634 1.00 76.19 109 ARG A O 1
ATOM 894 N N . LYS A 1 110 ? 9.416 10.286 -2.255 1.00 78.31 110 LYS A N 1
ATOM 895 C CA . LYS A 1 110 ? 10.004 11.427 -1.524 1.00 78.31 110 LYS A CA 1
ATOM 896 C C . LYS A 1 110 ? 8.977 12.517 -1.214 1.00 78.31 110 LYS A C 1
ATOM 898 O O . LYS A 1 110 ? 9.053 13.150 -0.164 1.00 78.31 110 LYS A O 1
ATOM 903 N N . ASN A 1 111 ? 7.961 12.674 -2.061 1.00 76.31 111 ASN A N 1
ATOM 904 C CA . ASN A 1 111 ? 6.833 13.584 -1.854 1.00 76.31 111 ASN A CA 1
ATOM 905 C C . ASN A 1 111 ? 5.802 13.055 -0.827 1.00 76.31 111 ASN A C 1
ATOM 907 O O . ASN A 1 111 ? 4.589 13.095 -1.053 1.00 76.31 111 ASN A O 1
ATOM 911 N N . GLY A 1 112 ? 6.277 12.582 0.332 1.00 63.31 112 GLY A N 1
ATOM 912 C CA . GLY A 1 112 ? 5.482 11.909 1.367 1.00 63.31 112 GLY A CA 1
ATOM 913 C C . GLY A 1 112 ? 4.227 12.673 1.803 1.00 63.31 112 GLY A C 1
ATOM 914 O O . GLY A 1 112 ? 3.162 12.076 1.914 1.00 63.31 112 GLY A O 1
ATOM 915 N N . GLN A 1 113 ? 4.295 14.001 1.947 1.00 61.44 113 GLN A N 1
ATOM 916 C CA . GLN A 1 113 ? 3.131 14.812 2.340 1.00 61.44 113 GLN A CA 1
ATOM 917 C C . GL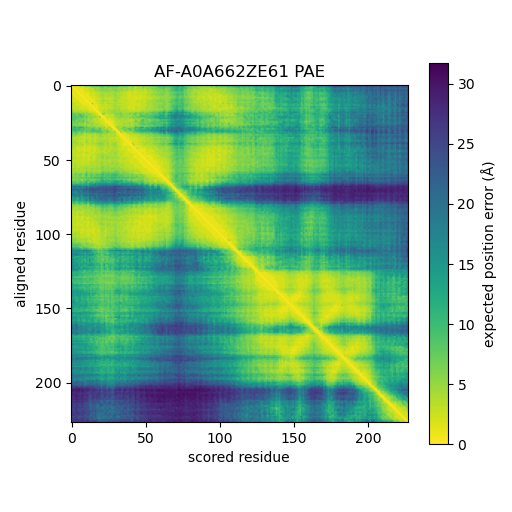N A 1 113 ? 2.010 14.830 1.288 1.00 61.44 113 GLN A C 1
ATOM 919 O O . GLN A 1 113 ? 0.831 14.809 1.640 1.00 61.44 113 GLN A O 1
ATOM 924 N N . LYS A 1 114 ? 2.349 14.845 -0.009 1.00 63.75 114 LYS A N 1
ATOM 925 C CA . LYS A 1 114 ? 1.347 14.758 -1.085 1.00 63.75 114 LYS A CA 1
ATOM 926 C C . LYS A 1 114 ? 0.712 13.367 -1.121 1.00 63.75 114 LYS A C 1
ATOM 928 O O . LYS A 1 114 ? -0.488 13.259 -1.349 1.00 63.75 114 LYS A O 1
ATOM 933 N N . ASN A 1 115 ? 1.496 12.326 -0.836 1.00 65.44 115 ASN A N 1
ATOM 934 C CA . ASN A 1 115 ? 0.991 10.956 -0.748 1.00 65.44 115 ASN A CA 1
ATOM 935 C C . ASN A 1 115 ? 0.047 10.758 0.433 1.00 65.44 115 ASN A C 1
ATOM 937 O O . ASN A 1 115 ? -0.956 10.080 0.263 1.00 65.44 115 ASN A O 1
ATOM 941 N N . LEU A 1 116 ? 0.330 11.367 1.589 1.00 67.19 116 LEU A N 1
ATOM 942 C CA . LEU A 1 116 ? -0.567 11.317 2.746 1.00 67.19 116 LEU A CA 1
ATOM 943 C C . LEU A 1 116 ? -1.914 11.970 2.425 1.00 67.19 116 LEU A C 1
ATOM 945 O O . LEU A 1 116 ? -2.942 11.335 2.606 1.00 67.19 116 LEU A O 1
ATOM 949 N N . LYS A 1 117 ? -1.922 13.171 1.831 1.00 71.81 117 LYS A N 1
ATOM 950 C CA . LYS A 1 117 ? -3.171 13.822 1.387 1.00 71.81 117 LYS A CA 1
ATOM 951 C C . LYS A 1 117 ? -3.925 13.010 0.327 1.00 71.81 117 LYS A C 1
ATOM 953 O O . LYS A 1 117 ? -5.151 12.980 0.329 1.00 71.81 117 LYS A O 1
ATOM 958 N N . ALA A 1 118 ? -3.203 12.357 -0.585 1.00 65.88 118 ALA A N 1
ATOM 959 C CA . ALA A 1 118 ? -3.805 11.480 -1.587 1.00 65.88 118 ALA A CA 1
ATOM 960 C C . ALA A 1 118 ? -4.348 10.176 -0.982 1.00 65.88 118 ALA A C 1
ATOM 962 O O . ALA A 1 118 ? -5.326 9.635 -1.481 1.00 65.88 118 ALA A O 1
ATOM 963 N N . LEU A 1 119 ? -3.726 9.664 0.080 1.00 70.56 119 LEU A N 1
ATOM 964 C CA . LEU A 1 119 ? -4.213 8.506 0.822 1.00 70.56 119 LEU A CA 1
ATOM 965 C C . LEU A 1 119 ? -5.462 8.877 1.631 1.00 70.56 119 LEU A C 1
ATOM 967 O O . LEU A 1 119 ? -6.459 8.165 1.578 1.00 70.56 119 LEU A O 1
ATOM 971 N N . GLU A 1 120 ? -5.440 10.035 2.293 1.00 71.56 120 GLU A N 1
ATOM 972 C CA . GLU A 1 120 ? -6.595 10.607 2.989 1.00 71.56 120 GLU A CA 1
ATOM 973 C C . GLU A 1 120 ? -7.795 10.758 2.049 1.00 71.56 120 GLU A C 1
ATOM 975 O O . GLU A 1 120 ? -8.890 10.317 2.387 1.00 71.56 120 GLU A O 1
ATOM 980 N N . SER A 1 121 ? -7.604 11.303 0.842 1.00 70.81 121 SER A N 1
ATOM 981 C CA . SER A 1 121 ? -8.705 11.454 -0.117 1.00 70.81 121 SER A CA 1
ATOM 982 C C . SER A 1 121 ? -9.260 10.122 -0.631 1.00 70.81 121 SER A C 1
ATOM 984 O O . SER A 1 121 ? -10.439 10.052 -0.972 1.00 70.81 121 SER A O 1
ATOM 986 N N . MET A 1 122 ? -8.457 9.053 -0.652 1.00 66.81 122 MET A N 1
ATOM 987 C CA . MET A 1 122 ? -8.948 7.706 -0.960 1.00 66.81 122 MET A CA 1
ATOM 988 C C . MET A 1 122 ? -9.732 7.105 0.209 1.00 66.81 122 MET A C 1
ATOM 990 O O . MET A 1 122 ? -10.777 6.501 -0.017 1.00 66.81 122 MET A O 1
ATOM 994 N N . ILE A 1 123 ? -9.293 7.323 1.450 1.00 73.12 123 ILE A N 1
ATOM 995 C CA . ILE A 1 123 ? -10.024 6.894 2.652 1.00 73.12 123 ILE A CA 1
ATOM 996 C C . ILE A 1 123 ? -11.394 7.586 2.741 1.00 73.12 123 ILE A C 1
ATOM 998 O O . ILE A 1 123 ? -12.368 6.942 3.113 1.00 73.12 123 ILE A O 1
ATOM 1002 N N . VAL A 1 124 ? -11.494 8.862 2.345 1.00 70.94 124 VAL A N 1
ATOM 1003 C CA . VAL A 1 124 ? -12.757 9.633 2.323 1.00 70.94 124 VAL A CA 1
ATOM 1004 C C . VAL A 1 124 ? -13.835 8.987 1.441 1.00 70.94 124 VAL A C 1
ATOM 1006 O O . VAL A 1 124 ? -15.020 9.180 1.700 1.00 70.94 124 VAL A O 1
ATOM 1009 N N . SER A 1 125 ? -13.453 8.212 0.419 1.00 74.50 125 SER A N 1
ATOM 1010 C CA . SER A 1 125 ? -14.426 7.557 -0.469 1.00 74.50 125 SER A CA 1
ATOM 1011 C C . SER A 1 125 ? -15.252 6.464 0.220 1.00 74.50 125 SER A C 1
ATOM 1013 O O . SER A 1 125 ? -16.372 6.196 -0.208 1.00 74.50 125 SER A O 1
ATOM 1015 N N . ASP A 1 126 ? -14.733 5.875 1.300 1.00 81.12 126 ASP A N 1
ATOM 1016 C CA . ASP A 1 126 ? -15.422 4.865 2.098 1.00 81.12 126 ASP A CA 1
ATOM 1017 C C . ASP A 1 126 ? -15.833 5.471 3.456 1.00 81.12 126 ASP A C 1
ATOM 1019 O O . ASP A 1 126 ? -14.971 5.713 4.311 1.00 81.12 126 ASP A O 1
ATOM 1023 N N . PRO A 1 127 ? -17.142 5.690 3.704 1.00 84.00 127 PRO A N 1
ATOM 1024 C CA . PRO A 1 127 ? -17.627 6.275 4.953 1.00 84.00 127 PRO A CA 1
ATOM 1025 C C . PRO A 1 127 ? -17.194 5.510 6.211 1.00 84.00 127 PRO A C 1
ATOM 1027 O O . PRO A 1 127 ? -16.985 6.120 7.263 1.00 84.00 127 PRO A O 1
ATOM 1030 N N . PHE A 1 128 ? -17.045 4.184 6.124 1.00 83.81 128 PHE A N 1
ATOM 1031 C CA . PHE A 1 128 ? -16.639 3.345 7.247 1.00 83.81 128 PHE A CA 1
ATOM 1032 C C . PHE A 1 128 ? -15.154 3.539 7.570 1.00 83.81 128 PHE A C 1
ATOM 1034 O O . PHE A 1 128 ? -14.807 3.848 8.715 1.00 83.81 128 PHE A O 1
ATOM 1041 N N . LYS A 1 129 ? -14.278 3.447 6.557 1.00 84.31 129 LYS A N 1
ATOM 1042 C CA . LYS A 1 129 ? -12.829 3.683 6.721 1.00 84.31 129 LYS A CA 1
ATOM 1043 C C . LYS A 1 129 ? -12.552 5.120 7.158 1.00 84.31 129 LYS A C 1
ATOM 1045 O O . LYS A 1 129 ? -11.713 5.347 8.027 1.00 84.31 129 LYS A O 1
ATOM 1050 N N . TYR A 1 130 ? -13.299 6.082 6.619 1.00 86.50 130 TYR A N 1
ATOM 1051 C CA . TYR A 1 130 ? -13.183 7.489 6.985 1.00 86.50 130 TYR A CA 1
ATOM 1052 C C . TYR A 1 130 ? -13.520 7.750 8.454 1.00 86.50 130 TYR A C 1
ATOM 1054 O O . TYR A 1 130 ? -12.792 8.484 9.122 1.00 86.50 130 TYR A O 1
ATOM 1062 N N . LYS A 1 131 ? -14.570 7.115 8.990 1.00 88.06 131 LYS A N 1
ATOM 1063 C CA . LYS A 1 131 ? -14.932 7.247 10.407 1.00 88.06 131 LYS A CA 1
ATOM 1064 C C . LYS A 1 131 ? -13.846 6.691 11.332 1.00 88.06 131 LYS A C 1
ATOM 1066 O O . LYS A 1 131 ? -13.521 7.325 12.333 1.00 88.06 131 LYS A O 1
ATOM 1071 N N . ILE A 1 132 ? -13.258 5.547 10.980 1.00 88.56 132 ILE A N 1
ATOM 1072 C CA . ILE A 1 132 ? -12.144 4.949 11.733 1.00 88.56 132 ILE A CA 1
ATOM 1073 C C . ILE A 1 132 ? -10.905 5.843 11.668 1.00 88.56 132 ILE A C 1
ATOM 1075 O O . ILE A 1 132 ? -10.313 6.146 12.700 1.00 88.56 132 ILE A O 1
ATOM 1079 N N . TYR A 1 133 ? -10.562 6.339 10.479 1.00 86.00 133 TYR A N 1
ATOM 1080 C CA . TYR A 1 133 ? -9.446 7.261 10.293 1.00 86.00 133 TYR A CA 1
ATOM 1081 C C . TYR A 1 133 ? -9.614 8.557 11.102 1.00 86.00 133 TYR A C 1
ATOM 1083 O O . TYR A 1 133 ? -8.667 8.995 11.752 1.00 86.00 133 TYR A O 1
ATOM 1091 N N . GLN A 1 134 ? -10.811 9.155 11.116 1.00 86.44 134 GLN A N 1
ATOM 1092 C CA . GLN A 1 134 ? -11.087 10.333 11.943 1.00 86.44 134 GLN A CA 1
ATOM 1093 C C . GLN A 1 134 ? -10.934 10.039 13.435 1.00 86.44 134 GLN A C 1
ATOM 1095 O O . GLN A 1 134 ? -10.309 10.826 14.143 1.00 86.44 134 GLN A O 1
ATOM 1100 N N . ALA A 1 135 ? -11.455 8.901 13.901 1.00 87.31 135 ALA A N 1
ATOM 1101 C CA . ALA A 1 135 ? -11.340 8.517 15.300 1.00 87.31 135 ALA A CA 1
ATOM 1102 C C . ALA A 1 135 ? -9.877 8.329 15.723 1.00 87.31 135 ALA A C 1
ATOM 1104 O O . ALA A 1 135 ? -9.475 8.829 16.769 1.00 87.31 135 ALA A O 1
ATOM 1105 N N . VAL A 1 136 ? -9.054 7.694 14.882 1.00 85.88 136 VAL A N 1
ATOM 1106 C CA . VAL A 1 136 ? -7.607 7.564 15.123 1.00 85.88 136 VAL A CA 1
ATOM 1107 C C . VAL A 1 136 ? -6.928 8.935 15.130 1.00 85.88 136 VAL A C 1
ATOM 1109 O O . VAL A 1 136 ? -6.156 9.238 16.034 1.00 85.88 136 VAL A O 1
ATOM 1112 N N . LYS A 1 137 ? -7.241 9.799 14.158 1.00 84.06 137 LYS A N 1
ATOM 1113 C CA . LYS A 1 137 ? -6.643 11.138 14.041 1.00 84.06 137 LYS A CA 1
ATOM 1114 C C . LYS A 1 137 ? -6.943 12.034 15.247 1.00 84.06 137 LYS A C 1
ATOM 1116 O O . LYS A 1 137 ? -6.070 12.782 15.678 1.00 84.06 137 LYS A O 1
ATOM 1121 N N . ASN A 1 138 ? -8.161 11.962 15.777 1.00 84.19 138 ASN A N 1
ATOM 1122 C CA . ASN A 1 138 ? -8.620 12.793 16.891 1.00 84.19 138 ASN A CA 1
ATOM 1123 C C . ASN A 1 138 ? -8.426 12.128 18.269 1.00 84.19 138 ASN A C 1
ATOM 1125 O O . ASN A 1 138 ? -8.681 12.757 19.302 1.00 84.19 138 ASN A O 1
ATOM 1129 N N . ASN A 1 139 ? -7.961 10.874 18.304 1.00 81.75 139 ASN A N 1
ATOM 1130 C CA . ASN A 1 139 ? -7.962 10.011 19.490 1.00 81.75 139 ASN A CA 1
ATOM 1131 C C . ASN A 1 139 ? -9.357 9.912 20.133 1.00 81.75 139 ASN A C 1
ATOM 1133 O O . ASN A 1 139 ? -9.506 10.100 21.343 1.00 81.75 139 ASN A O 1
ATOM 1137 N N . ASP A 1 140 ? -10.387 9.700 19.315 1.00 87.25 140 ASP A N 1
ATOM 1138 C CA . ASP A 1 140 ? -11.769 9.550 19.764 1.00 87.25 140 ASP A CA 1
ATOM 1139 C C . ASP A 1 140 ? -12.112 8.080 20.012 1.00 87.25 140 ASP A C 1
ATOM 1141 O O . ASP A 1 140 ? -11.599 7.167 19.358 1.00 87.25 140 ASP A O 1
ATOM 1145 N N . PHE A 1 141 ? -13.024 7.851 20.954 1.00 88.12 141 PHE A N 1
ATOM 1146 C CA . PHE A 1 141 ? -13.542 6.519 21.230 1.00 88.12 141 PHE A CA 1
ATOM 1147 C C . PHE A 1 141 ? -14.501 6.061 20.133 1.00 88.12 141 PHE A C 1
ATOM 1149 O O . PHE A 1 141 ? -15.393 6.798 19.706 1.00 88.12 141 PHE A O 1
ATOM 1156 N N . LEU A 1 142 ? -14.357 4.803 19.717 1.00 91.00 142 LEU A N 1
ATOM 1157 C CA . LEU A 1 142 ? -15.295 4.144 18.818 1.00 91.00 142 LEU A CA 1
ATOM 1158 C C . LEU A 1 142 ? -16.077 3.061 19.547 1.00 91.00 142 LEU A C 1
ATOM 1160 O O . LEU A 1 142 ? -15.512 2.223 20.246 1.00 91.00 142 LEU A O 1
ATOM 1164 N N . GLN A 1 143 ? -17.389 3.062 19.320 1.00 92.44 143 GLN A N 1
ATOM 1165 C CA . GLN A 1 143 ? -18.277 1.980 19.712 1.00 92.44 143 GLN A CA 1
ATOM 1166 C C . GLN A 1 143 ? -18.388 0.970 18.566 1.00 92.44 143 GLN A C 1
ATOM 1168 O O . GLN A 1 143 ? -18.958 1.265 17.512 1.00 92.44 143 GLN A O 1
ATOM 1173 N N . VAL A 1 144 ? -17.902 -0.246 18.795 1.00 91.81 144 VAL A N 1
ATOM 1174 C CA . VAL A 1 144 ? -18.014 -1.377 17.872 1.00 91.81 144 VAL A CA 1
ATOM 1175 C C . VAL A 1 144 ? -19.095 -2.317 18.389 1.00 91.81 144 VAL A C 1
ATOM 1177 O O . VAL A 1 144 ? -18.971 -2.882 19.472 1.00 91.81 144 VAL A O 1
ATOM 1180 N N . THR A 1 145 ? -20.172 -2.475 17.616 1.00 91.88 145 THR A N 1
ATOM 1181 C CA . THR A 1 145 ? -21.237 -3.448 17.906 1.00 91.88 145 THR A CA 1
ATOM 1182 C C . THR A 1 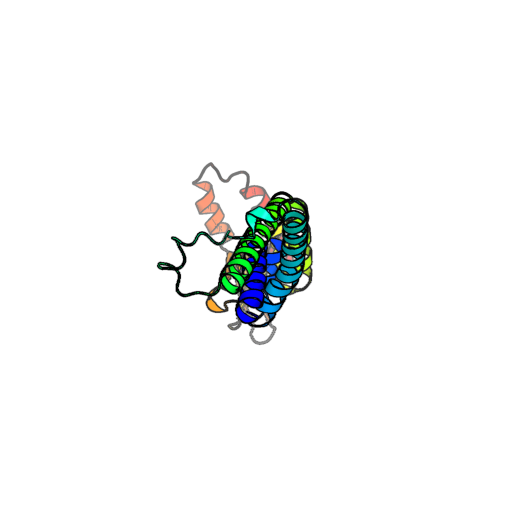145 ? -21.061 -4.657 16.995 1.00 91.88 145 THR A C 1
ATOM 1184 O O . THR A 1 145 ? -21.053 -4.521 15.773 1.00 91.88 145 THR A O 1
ATOM 1187 N N . LEU A 1 146 ? -20.909 -5.838 17.587 1.00 91.94 146 LEU A N 1
ATOM 1188 C CA . LEU A 1 146 ? -20.771 -7.099 16.867 1.00 91.94 146 LEU A CA 1
ATOM 1189 C C . LEU A 1 146 ? -22.142 -7.697 16.522 1.00 91.94 146 LEU A C 1
ATOM 1191 O O . LEU A 1 146 ? -23.160 -7.369 17.129 1.00 91.94 146 LEU A O 1
ATOM 1195 N N . LYS A 1 147 ? -22.164 -8.649 15.580 1.00 91.12 147 LYS A N 1
ATOM 1196 C CA . LYS A 1 147 ? -23.392 -9.348 15.149 1.00 91.12 147 LYS A CA 1
ATOM 1197 C C . LYS A 1 147 ? -24.126 -10.051 16.300 1.00 91.12 147 LYS A C 1
ATOM 1199 O O . LYS A 1 147 ? -25.344 -10.155 16.280 1.00 91.12 147 LYS A O 1
ATOM 1204 N N . ASN A 1 148 ? -23.395 -10.508 17.313 1.00 92.06 148 ASN A N 1
ATOM 1205 C CA . ASN A 1 148 ? -23.951 -11.130 18.519 1.00 92.06 148 ASN A CA 1
ATOM 1206 C C . ASN A 1 148 ? -24.399 -10.110 19.584 1.00 92.06 148 ASN A C 1
ATOM 1208 O O . ASN A 1 148 ? -24.521 -10.475 20.749 1.00 92.06 148 ASN A O 1
ATOM 1212 N N . ARG A 1 149 ? -24.582 -8.838 19.206 1.00 92.25 149 ARG A N 1
ATOM 1213 C CA . ARG A 1 149 ? -24.969 -7.721 20.080 1.00 92.25 149 ARG A CA 1
ATOM 1214 C C . ARG A 1 149 ? -23.956 -7.355 21.165 1.00 92.25 149 ARG A C 1
ATOM 1216 O O . ARG A 1 149 ? -24.234 -6.441 21.933 1.00 92.25 149 ARG A O 1
ATOM 1223 N N . LYS A 1 150 ? -22.775 -7.984 21.220 1.00 94.19 150 LYS A N 1
ATOM 1224 C CA . LYS A 1 150 ? -21.692 -7.531 22.105 1.00 94.19 150 LYS A CA 1
ATOM 1225 C C . LYS A 1 150 ? -21.160 -6.183 21.639 1.00 94.19 150 LYS A C 1
ATOM 1227 O O . LYS A 1 150 ? -21.044 -5.933 20.437 1.00 94.19 150 LYS A O 1
ATOM 1232 N N . ILE A 1 151 ? -20.818 -5.339 22.600 1.00 94.50 151 ILE A N 1
ATOM 1233 C CA . ILE A 1 151 ? -20.290 -4.002 22.375 1.00 94.50 151 ILE A CA 1
ATOM 1234 C C . ILE A 1 151 ? -18.917 -3.876 23.011 1.00 94.50 151 ILE A C 1
ATOM 1236 O O . ILE A 1 151 ? -18.708 -4.302 24.146 1.00 94.50 151 ILE A O 1
ATOM 1240 N N . TYR A 1 152 ? -18.026 -3.209 22.285 1.00 93.62 152 TYR A N 1
ATOM 1241 C CA . TYR A 1 152 ? -16.753 -2.718 22.788 1.00 93.62 152 TYR A CA 1
ATOM 1242 C C . TYR A 1 152 ? -16.639 -1.224 22.494 1.00 93.62 152 TYR A C 1
ATOM 1244 O O . TYR A 1 152 ? -16.921 -0.792 21.375 1.00 93.62 152 TYR A O 1
ATOM 1252 N N . ILE A 1 153 ? -16.247 -0.439 23.494 1.00 93.19 153 ILE A N 1
ATOM 1253 C CA . ILE A 1 153 ? -16.018 1.004 23.377 1.00 93.19 153 ILE A CA 1
ATOM 1254 C C . ILE A 1 153 ? -14.567 1.259 23.748 1.00 93.19 153 ILE A C 1
ATOM 1256 O O . ILE A 1 153 ? -14.147 0.907 24.849 1.00 93.19 153 ILE A O 1
ATOM 1260 N N . GLY A 1 154 ? -13.788 1.829 22.833 1.00 90.25 154 GLY A N 1
ATOM 1261 C CA . GLY A 1 154 ? -12.344 1.913 23.019 1.00 90.25 154 GLY A CA 1
ATOM 1262 C C . GLY A 1 154 ? -11.614 2.751 21.980 1.00 90.25 154 GLY A C 1
ATOM 1263 O O . GLY A 1 154 ? -12.214 3.237 21.019 1.00 90.25 154 GLY A O 1
ATOM 1264 N N . LEU A 1 155 ? -10.315 2.941 22.213 1.00 88.62 155 LEU A N 1
ATOM 1265 C CA . LEU A 1 155 ? -9.412 3.600 21.268 1.00 88.62 155 LEU A CA 1
ATOM 1266 C C . LEU A 1 155 ? -8.963 2.591 20.216 1.00 88.62 155 LEU A C 1
ATOM 1268 O O . LEU A 1 155 ? -8.659 1.444 20.543 1.00 88.62 155 LEU A O 1
ATOM 1272 N N . ILE A 1 156 ? -8.894 3.010 18.956 1.00 88.06 156 ILE A N 1
ATOM 1273 C CA . ILE A 1 156 ? -8.344 2.167 17.892 1.00 88.06 156 ILE A CA 1
ATOM 1274 C C . ILE A 1 156 ? -6.821 2.225 17.958 1.00 88.06 156 ILE A C 1
ATOM 1276 O O . ILE A 1 156 ? -6.241 3.306 17.941 1.00 88.06 156 ILE A O 1
ATOM 1280 N N . LEU A 1 157 ? -6.191 1.055 18.033 1.00 82.94 157 LEU A N 1
ATOM 1281 C CA . LEU A 1 157 ? -4.734 0.923 18.055 1.00 82.94 157 LEU A CA 1
ATOM 1282 C C . LEU A 1 157 ? -4.180 0.712 16.649 1.00 82.94 157 LEU A C 1
ATOM 1284 O O . LEU A 1 157 ? -3.184 1.317 16.269 1.00 82.94 157 LEU A O 1
ATOM 1288 N N . ASP A 1 158 ? -4.834 -0.163 15.890 1.00 81.31 158 ASP A N 1
ATOM 1289 C CA . ASP A 1 158 ? -4.417 -0.548 14.550 1.00 81.31 158 ASP A CA 1
ATOM 1290 C C . ASP A 1 158 ? -5.625 -1.067 13.763 1.00 81.31 158 ASP A C 1
ATOM 1292 O O . ASP A 1 158 ? -6.593 -1.568 14.340 1.00 81.31 158 ASP A O 1
ATOM 1296 N N . PHE A 1 159 ? -5.593 -0.945 12.442 1.00 84.31 159 PHE A N 1
ATOM 1297 C CA . PHE A 1 159 ? -6.650 -1.457 11.582 1.00 84.31 159 PHE A CA 1
ATOM 1298 C C . PHE A 1 159 ? -6.119 -1.800 10.194 1.00 84.31 159 PHE A C 1
ATOM 1300 O O . PHE A 1 159 ? -5.377 -1.037 9.580 1.00 84.31 159 PHE A O 1
ATOM 1307 N N . ASN A 1 160 ? -6.592 -2.920 9.656 1.00 80.25 160 ASN A N 1
ATOM 1308 C CA . ASN A 1 160 ? -6.453 -3.259 8.252 1.00 80.25 160 ASN A CA 1
ATOM 1309 C C . ASN A 1 160 ? -7.842 -3.502 7.660 1.00 80.25 160 ASN A C 1
ATOM 1311 O O . ASN A 1 160 ? -8.563 -4.415 8.059 1.00 80.25 160 ASN A O 1
ATOM 1315 N N . LEU A 1 161 ? -8.216 -2.654 6.706 1.00 73.56 161 LEU A N 1
ATOM 1316 C CA . LEU A 1 161 ? -9.507 -2.695 6.020 1.00 73.56 161 LEU A CA 1
ATOM 1317 C C . LEU A 1 161 ? -9.321 -2.844 4.504 1.00 73.56 161 LEU A C 1
ATOM 1319 O O . LEU A 1 161 ? -10.177 -2.420 3.730 1.00 73.56 161 LEU A O 1
ATOM 1323 N N . GLU A 1 162 ? -8.185 -3.384 4.063 1.00 69.12 162 GLU A N 1
ATOM 1324 C CA . GLU A 1 162 ? -7.915 -3.617 2.646 1.00 69.12 162 GLU A CA 1
ATOM 1325 C C . GLU A 1 162 ? -8.840 -4.698 2.080 1.00 69.12 162 GLU A C 1
ATOM 1327 O O . GLU A 1 162 ? -9.063 -5.746 2.685 1.00 69.12 162 GLU A O 1
ATOM 1332 N N . ASP A 1 163 ? -9.402 -4.435 0.900 1.00 66.38 163 ASP A N 1
ATOM 1333 C CA . ASP A 1 163 ? -10.402 -5.305 0.280 1.00 66.38 163 ASP A CA 1
ATOM 1334 C C . ASP A 1 163 ? -9.801 -6.495 -0.479 1.00 66.38 163 ASP A C 1
ATOM 1336 O O . ASP A 1 163 ? -10.514 -7.465 -0.730 1.00 66.38 163 ASP A O 1
ATOM 1340 N N . ALA A 1 164 ? -8.499 -6.466 -0.783 1.00 60.31 164 ALA A N 1
ATOM 1341 C CA . ALA A 1 164 ? -7.833 -7.521 -1.548 1.00 60.31 164 ALA A CA 1
ATOM 1342 C C . ALA A 1 164 ? -7.753 -8.880 -0.839 1.00 60.31 164 ALA A C 1
ATOM 1344 O O . ALA A 1 164 ? -7.703 -9.901 -1.521 1.00 60.31 164 ALA A O 1
ATOM 1345 N N . ASP A 1 165 ? -7.727 -8.923 0.496 1.00 64.31 165 ASP A N 1
ATOM 1346 C CA . ASP A 1 165 ? -7.651 -10.182 1.244 1.00 64.31 165 ASP A CA 1
ATOM 1347 C C . ASP A 1 165 ? -8.601 -10.161 2.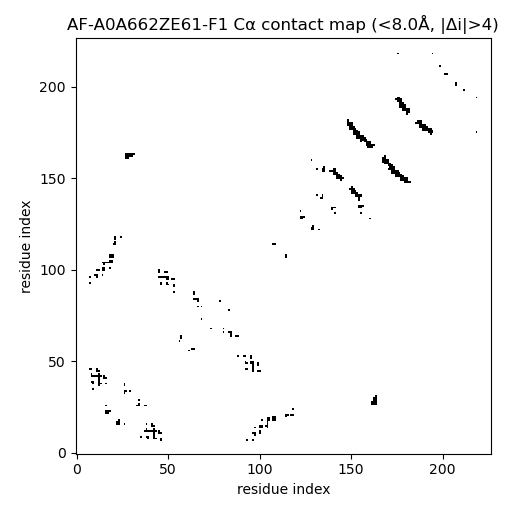454 1.00 64.31 165 ASP A C 1
ATOM 1349 O O . ASP A 1 165 ? -8.281 -9.565 3.488 1.00 64.31 165 ASP A O 1
ATOM 1353 N N . PRO A 1 166 ? -9.770 -10.824 2.361 1.00 62.34 166 PRO A N 1
ATOM 1354 C CA . PRO A 1 166 ? -10.743 -10.882 3.448 1.00 62.34 166 PRO A CA 1
ATOM 1355 C C . PRO A 1 166 ? -10.175 -11.451 4.753 1.00 62.34 166 PRO A C 1
ATOM 1357 O O . PRO A 1 166 ? -10.626 -11.058 5.825 1.00 62.34 166 PRO A O 1
ATOM 1360 N N . ASN A 1 167 ? -9.174 -12.336 4.679 1.00 69.06 167 ASN A N 1
ATOM 1361 C CA . ASN A 1 167 ? -8.579 -12.981 5.853 1.00 69.06 167 ASN A CA 1
ATOM 1362 C C . ASN A 1 167 ? -7.575 -12.083 6.584 1.00 69.06 167 ASN A C 1
ATOM 1364 O O . ASN A 1 167 ? -7.144 -12.413 7.687 1.00 69.06 167 ASN A O 1
ATOM 1368 N N . LYS A 1 168 ? -7.193 -10.953 5.981 1.00 72.69 168 LYS A N 1
ATOM 1369 C CA . LYS A 1 168 ? -6.285 -9.963 6.574 1.00 72.69 168 LYS A CA 1
ATOM 1370 C C . LYS A 1 168 ? -7.010 -8.728 7.096 1.00 72.69 168 LYS A C 1
ATOM 1372 O O . LYS A 1 168 ? -6.354 -7.821 7.601 1.00 72.69 168 LYS A O 1
ATOM 1377 N N . LYS A 1 169 ? -8.342 -8.687 7.001 1.00 81.00 169 LYS A N 1
ATOM 1378 C CA . LYS A 1 169 ? -9.140 -7.601 7.567 1.00 81.00 169 LYS A CA 1
ATOM 1379 C C . LYS A 1 169 ? -9.205 -7.747 9.082 1.00 81.00 169 LYS A C 1
ATOM 1381 O O . LYS A 1 169 ? -9.729 -8.736 9.589 1.00 81.00 169 LYS A O 1
ATOM 1386 N N . TYR A 1 170 ? -8.708 -6.752 9.803 1.00 86.06 170 TYR A N 1
ATOM 1387 C CA . TYR A 1 170 ? -8.781 -6.716 11.259 1.00 86.06 170 TYR A CA 1
ATOM 1388 C C . TYR A 1 170 ? -8.960 -5.289 11.775 1.00 86.06 170 TYR A C 1
ATOM 1390 O O . TYR A 1 170 ? -8.579 -4.311 11.134 1.00 86.06 170 TYR A O 1
ATOM 1398 N N . LEU A 1 171 ? -9.542 -5.184 12.966 1.00 87.62 171 LEU A N 1
ATOM 1399 C CA . LEU A 1 171 ? -9.662 -3.944 13.721 1.00 87.62 171 LEU A CA 1
ATOM 1400 C C . 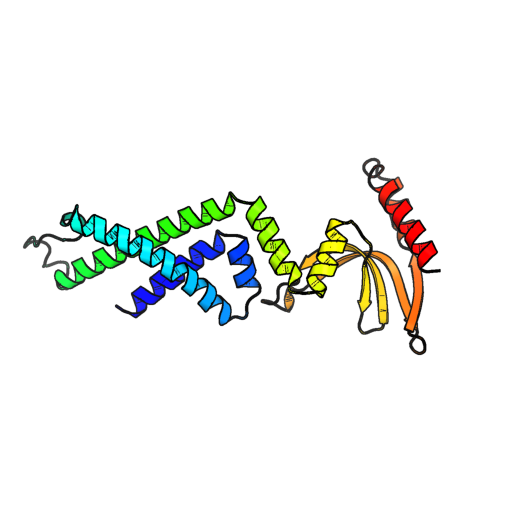LEU A 1 171 ? -9.197 -4.226 15.146 1.00 87.62 171 LEU A C 1
ATOM 1402 O O . LEU A 1 171 ? -9.846 -4.978 15.873 1.00 87.62 171 LEU A O 1
ATOM 1406 N N . SER A 1 172 ? -8.077 -3.627 15.526 1.00 87.94 172 SER A N 1
ATOM 1407 C CA . SER A 1 172 ? -7.495 -3.742 16.856 1.00 87.94 172 SER A CA 1
ATOM 1408 C C . SER A 1 172 ? -7.895 -2.526 17.678 1.00 87.94 172 SER A C 1
ATOM 1410 O O . SER A 1 172 ? -7.601 -1.384 17.320 1.00 87.94 172 SER A O 1
ATOM 1412 N N . LEU A 1 173 ? -8.567 -2.770 18.798 1.00 88.69 173 LEU A N 1
ATOM 1413 C CA . LEU A 1 173 ? -9.045 -1.729 19.701 1.00 88.69 173 LEU A CA 1
ATOM 1414 C C . LEU A 1 173 ? -8.603 -2.028 21.134 1.00 88.69 173 LEU A C 1
ATOM 1416 O O . LEU A 1 173 ? -8.560 -3.187 21.540 1.00 88.69 173 LEU A O 1
ATOM 1420 N N . CYS A 1 174 ? -8.298 -0.977 21.887 1.00 88.81 174 CYS A N 1
ATOM 1421 C CA . CYS A 1 174 ? -8.083 -1.013 23.327 1.00 88.81 174 CYS A CA 1
ATOM 1422 C C . CYS A 1 174 ? -9.418 -0.698 24.021 1.00 88.81 174 CYS A C 1
ATOM 1424 O O . CYS A 1 174 ? -9.833 0.468 24.018 1.00 88.81 174 CYS A O 1
ATOM 1426 N N . PRO A 1 175 ? -10.148 -1.706 24.535 1.00 89.94 175 PRO A N 1
ATOM 1427 C CA . PRO A 1 175 ? -11.497 -1.509 25.051 1.00 89.94 175 PRO A CA 1
ATOM 1428 C C . PRO A 1 175 ? -11.448 -0.838 26.423 1.00 89.94 175 PRO A C 1
ATOM 1430 O O . PRO A 1 175 ? -10.907 -1.412 27.351 1.00 89.94 175 PRO A O 1
ATOM 1433 N N . MET A 1 176 ? -12.064 0.330 26.587 1.00 89.19 176 MET A N 1
ATOM 1434 C CA . MET A 1 176 ? -12.296 0.922 27.912 1.00 89.19 176 MET A CA 1
ATOM 1435 C C . MET A 1 176 ? -13.557 0.352 28.555 1.00 89.19 176 MET A C 1
ATOM 1437 O O . MET A 1 176 ? -13.577 0.080 29.748 1.00 89.19 176 MET A O 1
ATOM 1441 N N . PHE A 1 177 ? -14.590 0.095 27.752 1.00 91.50 177 PHE A N 1
ATOM 1442 C CA . PHE A 1 177 ? -15.842 -0.492 28.219 1.00 91.50 177 PHE A CA 1
ATOM 1443 C C . PHE A 1 177 ? -16.252 -1.664 27.330 1.00 91.50 177 PHE A C 1
ATOM 1445 O O . PHE A 1 177 ? -16.025 -1.658 26.115 1.00 91.50 177 PHE A O 1
ATOM 1452 N N . SER A 1 178 ? -16.902 -2.661 27.926 1.00 93.06 178 SER A N 1
ATOM 1453 C CA . SER A 1 178 ? -17.632 -3.685 27.177 1.00 93.06 178 SER A CA 1
ATOM 1454 C C . SER A 1 178 ? -19.024 -3.913 27.735 1.00 93.06 178 SER A C 1
ATOM 1456 O O . SER A 1 178 ? -19.315 -3.634 28.899 1.00 93.06 178 SER A O 1
ATOM 1458 N N . GLY A 1 179 ? -19.891 -4.433 26.879 1.00 93.75 179 GLY A N 1
ATOM 1459 C CA . GLY A 1 179 ? -21.287 -4.636 27.208 1.00 93.75 179 GLY A CA 1
ATOM 1460 C C . GLY A 1 179 ? -22.041 -5.354 26.105 1.00 93.75 179 GLY A C 1
ATOM 1461 O O . GLY A 1 179 ? -21.451 -6.042 25.265 1.00 93.75 179 GLY A O 1
ATOM 1462 N N . TYR A 1 180 ? -23.352 -5.167 26.083 1.00 94.44 180 TYR A N 1
ATOM 1463 C CA . TYR A 1 180 ? -24.226 -5.697 25.046 1.00 94.44 180 TYR A CA 1
ATOM 1464 C C . TYR A 1 180 ? -25.359 -4.718 24.726 1.00 94.44 180 TYR A C 1
ATOM 1466 O O . TYR A 1 180 ? -25.614 -3.779 25.479 1.00 94.44 180 TYR A O 1
ATOM 1474 N N . ARG A 1 181 ? -26.013 -4.912 23.577 1.00 91.81 181 ARG A N 1
ATOM 1475 C CA . ARG A 1 181 ? -27.309 -4.286 23.294 1.00 91.81 181 ARG A CA 1
ATOM 1476 C C . ARG A 1 181 ? -28.430 -5.195 23.743 1.00 91.81 181 ARG A C 1
ATOM 1478 O O . ARG A 1 181 ? -28.400 -6.386 23.418 1.00 91.81 181 ARG A O 1
ATOM 1485 N N . ASP A 1 182 ? -29.409 -4.614 24.422 1.00 91.69 182 ASP A N 1
ATOM 1486 C CA . ASP A 1 182 ? -30.663 -5.295 24.714 1.00 91.69 182 ASP A CA 1
ATOM 1487 C C . ASP A 1 182 ? -31.340 -5.779 23.416 1.00 91.69 182 ASP A C 1
ATOM 1489 O O . ASP A 1 182 ? -31.201 -5.163 22.358 1.00 91.69 182 ASP A O 1
ATOM 1493 N N . GLU A 1 183 ? -32.021 -6.920 23.466 1.00 88.88 183 GLU A N 1
ATOM 1494 C CA . GLU A 1 183 ? -32.643 -7.514 22.278 1.00 88.88 183 GLU A CA 1
ATOM 1495 C C . GLU A 1 183 ? -33.932 -6.802 21.858 1.00 88.88 183 GLU A C 1
ATOM 1497 O O . GLU A 1 183 ? -34.234 -6.757 20.665 1.00 88.88 183 GLU A O 1
ATOM 1502 N N . HIS A 1 184 ? -34.664 -6.233 22.814 1.00 88.12 184 HIS A N 1
ATOM 1503 C CA . HIS A 1 184 ? -35.964 -5.617 22.583 1.00 88.12 184 HIS A CA 1
ATOM 1504 C C . HIS A 1 184 ? -35.821 -4.137 22.226 1.00 88.12 184 HIS A C 1
ATOM 1506 O O . HIS A 1 184 ? -36.368 -3.703 21.213 1.00 88.12 184 HIS A O 1
ATOM 1512 N N . ASP A 1 185 ? -35.008 -3.398 22.986 1.00 88.19 185 ASP A N 1
ATOM 1513 C CA . ASP A 1 185 ? -34.900 -1.938 22.843 1.00 88.19 185 ASP A CA 1
ATOM 1514 C C . ASP A 1 185 ? -33.572 -1.476 22.222 1.00 88.19 185 ASP A C 1
ATOM 1516 O O . ASP A 1 185 ? -33.363 -0.282 21.994 1.00 88.19 185 ASP A O 1
ATOM 1520 N N . LEU A 1 186 ? -32.639 -2.402 21.954 1.00 86.00 186 LEU A N 1
ATOM 1521 C CA . LEU A 1 186 ? -31.281 -2.112 21.463 1.00 86.00 186 LEU A CA 1
ATOM 1522 C C . LEU A 1 186 ? -30.490 -1.136 22.354 1.00 86.00 186 LEU A C 1
ATOM 1524 O O . LEU A 1 186 ? -29.477 -0.578 21.905 1.00 86.00 186 LEU A O 1
ATOM 1528 N N . SER A 1 187 ? -30.929 -0.952 23.603 1.00 88.88 187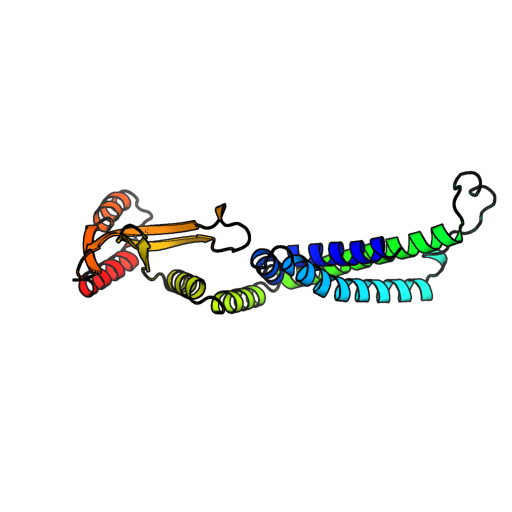 SER A N 1
ATOM 1529 C CA . SER A 1 187 ? -30.310 -0.072 24.591 1.00 88.88 187 SER A CA 1
ATOM 1530 C C . SER A 1 187 ? -28.914 -0.574 24.958 1.00 88.88 187 SER A C 1
ATOM 1532 O O . SER A 1 187 ? -28.648 -1.778 24.972 1.00 88.88 187 SER A O 1
ATOM 1534 N N . LEU A 1 188 ? -27.986 0.356 25.184 1.00 89.94 188 LEU A N 1
ATOM 1535 C CA . LEU A 1 188 ? -26.615 0.029 25.565 1.00 89.94 188 LEU A CA 1
ATOM 1536 C C . LEU A 1 188 ? -26.583 -0.381 27.039 1.00 89.94 188 LEU A C 1
ATOM 1538 O O . LEU A 1 188 ? -26.924 0.418 27.902 1.00 89.94 188 LEU A O 1
ATOM 1542 N N . GLN A 1 189 ? -26.108 -1.592 27.316 1.00 91.69 189 GLN A N 1
ATOM 1543 C CA . GLN A 1 189 ? -25.874 -2.088 28.669 1.00 91.69 189 GLN A CA 1
ATOM 1544 C C . GLN A 1 189 ? -24.375 -2.307 28.866 1.00 91.69 189 GLN A C 1
ATOM 1546 O O . GLN A 1 189 ? -23.804 -3.246 28.307 1.00 91.69 189 GLN A O 1
ATOM 1551 N N . ILE A 1 190 ? -23.721 -1.432 29.634 1.00 90.69 190 ILE A N 1
ATOM 1552 C CA . ILE A 1 190 ? -22.298 -1.569 29.977 1.00 90.69 190 ILE A CA 1
ATOM 1553 C C . ILE A 1 190 ? -22.176 -2.587 31.113 1.00 90.69 190 ILE A C 1
ATOM 1555 O O . ILE A 1 190 ? -22.817 -2.450 32.148 1.00 90.69 190 ILE A O 1
ATOM 1559 N N . THR A 1 191 ? -21.367 -3.627 30.913 1.00 89.75 191 THR A N 1
ATOM 1560 C CA . THR A 1 191 ? -21.184 -4.708 31.896 1.00 89.75 191 THR A CA 1
ATOM 1561 C C . THR A 1 191 ? -19.817 -4.649 32.557 1.00 89.75 191 THR A C 1
ATOM 1563 O O . THR A 1 191 ? -19.720 -4.855 33.760 1.00 89.75 191 THR A O 1
ATOM 1566 N N . ASN A 1 192 ? -18.763 -4.358 31.788 1.00 88.94 192 ASN A N 1
ATOM 1567 C CA . ASN A 1 192 ? -17.408 -4.280 32.324 1.00 88.94 192 ASN A CA 1
ATOM 1568 C C . ASN A 1 192 ? -16.787 -2.923 32.019 1.00 88.94 192 ASN A C 1
ATOM 1570 O O . ASN A 1 192 ? -16.813 -2.465 30.871 1.00 88.94 192 ASN A O 1
ATOM 1574 N N . ASN A 1 193 ? -16.164 -2.351 33.044 1.00 88.69 193 ASN A N 1
ATOM 1575 C CA . ASN A 1 193 ? -15.281 -1.208 32.929 1.00 88.69 193 ASN A CA 1
ATOM 1576 C C . ASN A 1 193 ? -13.822 -1.673 33.043 1.00 88.69 193 ASN A C 1
ATOM 1578 O O . ASN A 1 193 ? -13.400 -2.165 34.086 1.00 88.69 193 ASN A O 1
ATOM 1582 N N . TYR A 1 194 ? -13.059 -1.537 31.962 1.00 84.38 194 TYR A N 1
ATOM 1583 C CA . TYR A 1 194 ? -11.633 -1.850 31.933 1.00 84.38 194 TYR A CA 1
ATOM 1584 C C . TYR A 1 194 ? -10.761 -0.641 32.283 1.00 84.38 194 TYR A C 1
ATOM 1586 O O . TYR A 1 194 ? -9.566 -0.832 32.500 1.00 84.38 194 TYR A O 1
ATOM 1594 N N . SER A 1 195 ? -11.313 0.581 32.370 1.00 77.62 195 SER A N 1
ATOM 1595 C CA . SER A 1 195 ? -10.527 1.766 32.745 1.00 77.62 195 SER A CA 1
ATOM 1596 C C . SER A 1 195 ? -9.820 1.549 34.075 1.00 77.62 195 SER A C 1
ATOM 1598 O O . SER A 1 195 ? -8.632 1.820 34.192 1.00 77.62 195 SER A O 1
ATOM 1600 N N . ASP A 1 196 ? -10.530 0.976 35.043 1.00 77.50 196 ASP A N 1
ATOM 1601 C CA . ASP A 1 196 ? -10.030 0.779 36.402 1.00 77.50 196 ASP A CA 1
ATOM 1602 C C . ASP A 1 196 ? -8.894 -0.248 36.428 1.00 77.50 196 ASP A C 1
ATOM 1604 O O . ASP A 1 196 ? -7.896 -0.071 37.127 1.00 77.50 196 ASP A O 1
ATOM 1608 N N . PHE A 1 197 ? -9.009 -1.292 35.601 1.00 80.88 197 PHE A N 1
ATOM 1609 C CA . PHE A 1 197 ? -7.948 -2.272 35.398 1.00 80.88 197 PHE A CA 1
ATOM 1610 C C . PHE A 1 197 ? -6.696 -1.607 34.815 1.00 80.88 197 PHE A C 1
ATOM 1612 O O . PHE A 1 197 ? -5.617 -1.727 35.392 1.00 80.88 197 PHE A O 1
ATOM 1619 N N . TYR A 1 198 ? -6.840 -0.838 33.731 1.00 79.38 198 TYR A N 1
ATOM 1620 C CA . TYR A 1 198 ? -5.704 -0.140 33.131 1.00 79.38 198 TYR A CA 1
ATOM 1621 C C . TYR A 1 198 ? -5.084 0.878 34.087 1.00 79.38 198 TYR A C 1
ATOM 1623 O O . TYR A 1 198 ? -3.865 0.937 34.181 1.00 79.38 198 TYR A O 1
ATOM 1631 N N . MET A 1 199 ? -5.874 1.639 34.846 1.00 74.50 199 MET A N 1
ATOM 1632 C CA . MET A 1 199 ? -5.327 2.603 35.805 1.00 74.50 199 MET A CA 1
ATOM 1633 C C . MET A 1 199 ? -4.525 1.931 36.914 1.00 74.50 199 MET A C 1
ATOM 1635 O O . MET A 1 199 ? -3.459 2.427 37.280 1.00 74.50 199 MET A O 1
ATOM 1639 N N . ASN A 1 200 ? -4.993 0.793 37.422 1.00 75.56 200 ASN A N 1
ATOM 1640 C CA . ASN A 1 200 ? -4.271 0.037 38.440 1.00 75.56 200 ASN A CA 1
ATOM 1641 C C . ASN A 1 200 ? -2.961 -0.553 37.900 1.00 75.56 200 ASN A C 1
ATOM 1643 O O . ASN A 1 200 ? -1.936 -0.461 38.575 1.00 75.56 200 ASN A O 1
ATOM 1647 N N . GLU A 1 201 ? -2.969 -1.094 36.679 1.00 71.94 201 GLU A N 1
ATOM 1648 C CA . GLU A 1 201 ? -1.777 -1.658 36.033 1.00 71.94 201 GLU A CA 1
ATOM 1649 C C . GLU A 1 201 ? -0.747 -0.561 35.687 1.00 71.94 201 GLU A C 1
ATOM 1651 O O . GLU A 1 201 ? 0.446 -0.702 35.955 1.00 71.94 201 GLU A O 1
ATOM 1656 N N . LEU A 1 202 ? -1.207 0.573 35.146 1.00 67.00 202 LEU A N 1
ATOM 1657 C CA . LEU A 1 202 ? -0.362 1.684 34.693 1.00 67.00 202 LEU A CA 1
ATOM 1658 C C . LEU A 1 202 ? 0.233 2.496 35.852 1.00 67.00 202 LEU A C 1
ATOM 1660 O O . LEU A 1 202 ? 1.304 3.078 35.700 1.00 67.00 202 LEU A O 1
ATOM 1664 N N . ASN A 1 203 ? -0.408 2.522 37.026 1.00 62.09 203 ASN A N 1
ATOM 1665 C CA . ASN A 1 203 ? 0.152 3.170 38.218 1.00 62.09 203 ASN A CA 1
ATOM 1666 C C . ASN A 1 203 ? 1.440 2.490 38.726 1.00 62.09 203 ASN A C 1
ATOM 1668 O O . ASN A 1 203 ? 2.205 3.125 39.455 1.00 62.09 203 ASN A O 1
ATOM 1672 N N . ASN A 1 204 ? 1.700 1.233 38.343 1.00 60.62 204 ASN A N 1
ATOM 1673 C CA . ASN A 1 204 ? 2.945 0.534 38.673 1.00 60.62 204 ASN A CA 1
ATOM 1674 C C . ASN A 1 204 ? 4.120 0.910 37.754 1.00 60.62 204 ASN A C 1
ATOM 1676 O O . ASN A 1 204 ? 5.265 0.618 38.103 1.00 60.62 204 ASN A O 1
ATOM 1680 N N . ASP A 1 205 ? 3.873 1.579 36.623 1.00 58.31 205 ASP A N 1
ATOM 1681 C CA . ASP A 1 205 ? 4.899 1.885 35.627 1.00 58.31 205 ASP A CA 1
ATOM 1682 C C . ASP A 1 205 ? 5.076 3.406 35.447 1.00 58.31 205 ASP A C 1
ATOM 1684 O O . ASP A 1 205 ? 4.207 4.129 34.956 1.00 58.31 205 ASP A O 1
ATOM 1688 N N . LYS A 1 206 ? 6.231 3.937 35.870 1.00 52.88 206 LYS A N 1
ATOM 1689 C CA . 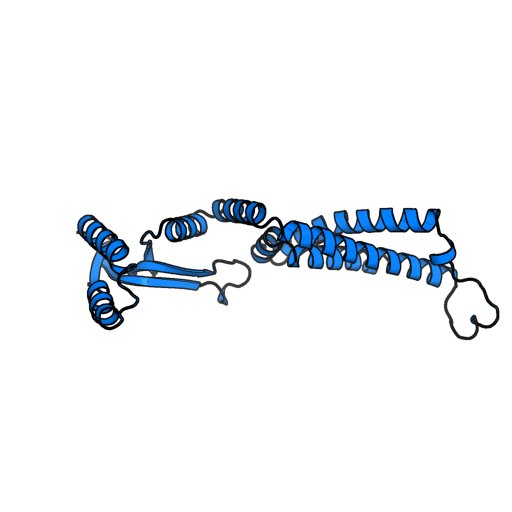LYS A 1 206 ? 6.483 5.391 35.998 1.00 52.88 206 LYS A CA 1
ATOM 1690 C C . LYS A 1 206 ? 6.530 6.164 34.668 1.00 52.88 206 LYS A C 1
ATOM 1692 O O . LYS A 1 206 ? 6.670 7.385 34.682 1.00 52.88 206 LYS A O 1
ATOM 1697 N N . SER A 1 207 ? 6.436 5.488 33.526 1.00 54.56 207 SER A N 1
ATOM 1698 C CA . SER A 1 207 ? 6.511 6.086 32.185 1.00 54.56 207 SER A CA 1
ATOM 1699 C C . SER A 1 207 ? 5.161 6.599 31.644 1.00 54.56 207 SER A C 1
ATOM 1701 O O . SER A 1 207 ? 5.128 7.261 30.607 1.00 54.56 207 SER A O 1
ATOM 1703 N N . VAL A 1 208 ? 4.050 6.356 32.354 1.00 52.91 208 VAL A N 1
ATOM 1704 C CA . VAL A 1 208 ? 2.680 6.503 31.816 1.00 52.91 208 VAL A CA 1
ATOM 1705 C C . VAL A 1 208 ? 1.979 7.833 32.165 1.00 52.91 208 VAL A C 1
ATOM 1707 O O . VAL A 1 208 ? 0.933 8.165 31.604 1.00 52.91 208 VAL A O 1
ATOM 1710 N N . TYR A 1 209 ? 2.557 8.670 33.029 1.00 50.06 209 TYR A N 1
ATOM 1711 C CA . TYR A 1 209 ? 1.866 9.845 33.592 1.00 50.06 209 TYR A CA 1
ATOM 1712 C C . TYR A 1 209 ? 1.367 10.896 32.576 1.00 50.06 209 TYR A C 1
ATOM 1714 O O . TYR A 1 209 ? 0.449 11.645 32.895 1.00 50.06 209 TYR A O 1
ATOM 1722 N N . LEU A 1 210 ? 1.906 10.947 31.352 1.00 48.12 210 LEU A N 1
ATOM 1723 C CA . LEU A 1 210 ? 1.447 11.879 30.307 1.00 48.12 210 LEU A CA 1
ATOM 1724 C C . LEU A 1 210 ? 0.237 11.370 29.502 1.00 48.12 210 LEU A C 1
ATOM 1726 O O . LEU A 1 210 ? -0.517 12.180 28.968 1.00 48.12 210 LEU A O 1
ATOM 1730 N N . TYR A 1 211 ? 0.032 10.051 29.418 1.00 48.44 211 TYR A N 1
ATOM 1731 C CA . TYR A 1 211 ? -1.109 9.453 28.705 1.00 48.44 211 TYR A CA 1
ATOM 1732 C C . TYR A 1 211 ? -2.361 9.385 29.594 1.00 48.44 211 TYR A C 1
ATOM 1734 O O . TYR A 1 211 ? -3.485 9.450 29.101 1.00 48.44 211 TYR A O 1
ATOM 1742 N N . LYS A 1 212 ? -2.151 9.316 30.914 1.00 49.78 212 LYS A N 1
ATOM 1743 C CA . LYS A 1 212 ? -3.187 9.184 31.941 1.00 49.78 212 LYS A CA 1
ATOM 1744 C C . LYS A 1 212 ? -4.213 10.324 31.915 1.00 49.78 212 LYS A C 1
ATOM 1746 O O . LYS A 1 212 ? -5.399 10.055 31.767 1.00 49.78 212 LYS A O 1
ATOM 1751 N N . ASN A 1 213 ? -3.764 11.581 31.929 1.00 51.38 213 ASN A N 1
ATOM 1752 C CA . ASN A 1 213 ? -4.674 12.731 32.042 1.00 51.38 213 ASN A CA 1
ATOM 1753 C C . ASN A 1 213 ? -5.604 12.891 30.822 1.00 51.38 213 ASN A C 1
ATOM 1755 O O . ASN A 1 213 ? -6.788 13.155 30.977 1.00 51.38 213 ASN A O 1
ATOM 1759 N N . ASN A 1 214 ? -5.105 12.671 29.598 1.00 53.00 214 ASN A N 1
ATOM 1760 C CA . ASN A 1 214 ? -5.930 12.809 28.386 1.00 53.00 214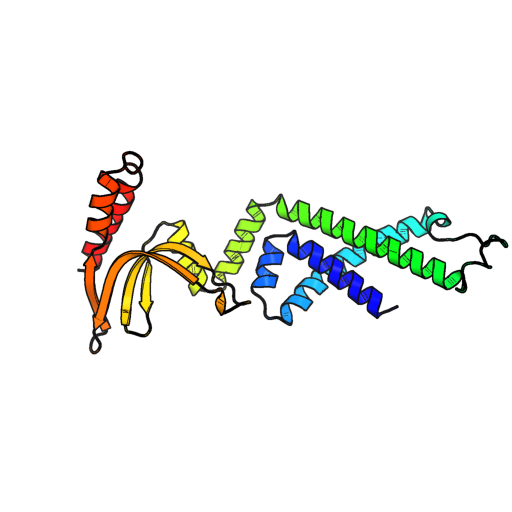 ASN A CA 1
ATOM 1761 C C . ASN A 1 214 ? -6.941 11.665 28.204 1.00 53.00 214 ASN A C 1
ATOM 1763 O O . ASN A 1 214 ? -7.984 11.861 27.580 1.00 53.00 214 ASN A O 1
ATOM 1767 N N . VAL A 1 215 ? -6.623 10.463 28.695 1.00 58.28 215 VAL A N 1
ATOM 1768 C CA . VAL A 1 215 ? -7.505 9.293 28.580 1.00 58.28 215 VAL A CA 1
ATOM 1769 C C . VAL A 1 215 ? -8.542 9.275 29.704 1.00 58.28 215 VAL A C 1
ATOM 1771 O O . VAL A 1 215 ? -9.698 8.980 29.414 1.00 58.28 215 VAL A O 1
ATOM 1774 N N . GLU A 1 216 ? -8.174 9.643 30.939 1.00 57.53 216 GLU A N 1
ATOM 1775 C CA . GLU A 1 216 ? -9.112 9.773 32.069 1.00 57.53 216 GLU A CA 1
ATOM 1776 C C . GLU A 1 216 ? -10.202 10.809 31.775 1.00 57.53 216 GLU A C 1
ATOM 1778 O O . GLU A 1 216 ? -11.387 10.479 31.832 1.00 57.53 216 GLU A O 1
ATOM 1783 N N . ASP A 1 217 ? -9.826 12.019 31.350 1.00 60.28 217 ASP A N 1
ATOM 1784 C CA . ASP A 1 217 ? -10.789 13.093 31.068 1.00 60.28 217 ASP A CA 1
ATOM 1785 C C . ASP A 1 217 ? -11.760 12.719 29.931 1.00 60.28 217 ASP A C 1
ATOM 1787 O O . ASP A 1 217 ? -12.970 12.982 29.993 1.00 60.28 217 ASP A O 1
ATOM 1791 N N . LYS A 1 218 ? -11.263 12.044 28.884 1.00 59.88 218 LYS A N 1
ATOM 1792 C CA . LYS A 1 218 ? -12.113 11.563 27.785 1.00 59.88 218 LYS A CA 1
ATOM 1793 C C . LYS A 1 218 ? -12.988 10.375 28.197 1.00 59.88 218 LYS A C 1
ATOM 1795 O O . LYS A 1 218 ? -14.116 10.277 27.719 1.00 59.88 218 LYS A O 1
ATOM 1800 N N . ALA A 1 219 ? -12.498 9.461 29.034 1.00 58.19 219 ALA A N 1
ATOM 1801 C CA . ALA A 1 219 ? -13.264 8.293 29.467 1.00 58.19 219 ALA A CA 1
ATOM 1802 C C . ALA A 1 219 ? -14.400 8.692 30.421 1.00 58.19 219 ALA A C 1
ATOM 1804 O O . ALA A 1 219 ? -15.531 8.246 30.232 1.00 58.19 219 ALA A O 1
ATOM 1805 N N . CYS A 1 220 ? -14.128 9.593 31.371 1.00 57.44 220 CYS A N 1
ATOM 1806 C CA . CYS A 1 220 ? -15.129 10.134 32.292 1.00 57.44 220 CYS A CA 1
ATOM 1807 C C . CYS A 1 220 ? -16.213 10.933 31.555 1.00 57.44 220 CYS A C 1
ATOM 1809 O O . CYS A 1 220 ? -17.400 10.676 31.745 1.00 57.44 220 CYS A O 1
ATOM 1811 N N . SER A 1 221 ? -15.826 11.831 30.640 1.00 60.47 221 SER A N 1
ATOM 1812 C CA . SER A 1 221 ? -16.797 12.605 29.845 1.00 60.47 221 SER A CA 1
ATOM 1813 C C . SER A 1 221 ? -17.617 11.753 28.870 1.00 60.47 221 SER A C 1
ATOM 1815 O O . SER A 1 221 ? -18.726 12.136 28.491 1.00 60.47 221 SER A O 1
ATOM 1817 N N . LEU A 1 222 ? -17.096 10.599 28.438 1.00 56.00 222 LEU A N 1
ATOM 1818 C CA . LEU A 1 222 ? -17.861 9.643 27.642 1.00 56.00 222 LEU A CA 1
ATOM 1819 C C . LEU A 1 222 ? -18.841 8.850 28.511 1.00 56.00 222 LEU A C 1
ATOM 1821 O O . LEU A 1 222 ? -19.972 8.643 28.083 1.00 56.00 222 LEU A O 1
ATOM 1825 N N . PHE A 1 223 ? -18.435 8.437 29.714 1.00 55.81 223 PHE A N 1
ATOM 1826 C CA . PHE A 1 223 ? -19.310 7.734 30.650 1.00 55.81 223 PHE A CA 1
ATOM 1827 C C . PHE A 1 223 ? -20.528 8.595 31.015 1.00 55.81 223 PHE A C 1
ATOM 1829 O O . PHE A 1 223 ? -21.649 8.130 30.845 1.00 55.81 223 PHE A O 1
ATOM 1836 N N . GLU A 1 224 ? -20.326 9.877 31.344 1.00 59.03 224 GLU A N 1
ATOM 1837 C CA . GLU A 1 224 ? -21.414 10.840 31.609 1.00 59.03 224 GLU A CA 1
ATOM 1838 C C . GLU A 1 224 ? -22.364 11.067 30.423 1.00 59.03 224 GLU A C 1
ATOM 1840 O O . GLU A 1 224 ? -23.506 11.466 30.618 1.00 59.03 224 GLU A O 1
ATOM 1845 N N . LYS A 1 225 ? -21.913 10.851 29.181 1.00 60.75 225 LYS A N 1
ATOM 1846 C CA . LYS A 1 225 ? -22.770 10.951 27.986 1.00 60.75 225 LYS A CA 1
ATOM 1847 C C . LYS A 1 225 ? -23.528 9.663 27.673 1.00 60.75 225 LYS A C 1
ATOM 1849 O O . LYS A 1 225 ? -24.440 9.695 26.848 1.00 60.75 225 LYS A O 1
ATOM 1854 N N . LEU A 1 226 ? -23.084 8.534 28.222 1.00 49.06 226 LEU A N 1
ATOM 1855 C CA . LEU A 1 226 ? -23.642 7.208 27.956 1.00 49.06 226 LEU A CA 1
ATOM 1856 C C . LEU A 1 226 ? -24.607 6.740 29.056 1.00 49.06 226 LEU A C 1
ATOM 1858 O O . LEU A 1 226 ? -25.424 5.864 28.771 1.00 49.06 226 LEU A O 1
ATOM 1862 N N . THR A 1 227 ? -24.510 7.303 30.265 1.00 42.81 227 THR A N 1
ATOM 1863 C CA . THR A 1 227 ? -25.477 7.170 31.373 1.00 42.81 227 THR A CA 1
ATOM 1864 C C . THR A 1 227 ? -26.511 8.281 31.350 1.00 42.81 227 THR A C 1
ATOM 1866 O O . THR A 1 227 ? -27.705 7.973 31.551 1.00 42.81 227 THR A O 1
#

Mean predicted aligned error: 12.24 Å

Solvent-accessible surface area (backbone atoms only — not comparable to full-atom values): 12325 Å² total; per-residue (Å²): 112,70,68,58,54,54,49,48,23,37,52,26,9,45,53,21,27,70,45,17,64,49,50,33,49,53,43,47,53,32,55,83,71,54,29,53,52,60,21,35,58,54,3,48,59,37,38,50,54,13,42,52,53,41,52,52,44,46,71,79,43,48,69,84,46,48,81,77,92,52,90,81,53,61,84,79,46,99,61,60,68,69,60,52,28,53,48,50,47,54,51,53,25,46,50,43,11,41,52,50,20,51,52,56,11,50,52,50,41,71,42,47,71,60,36,51,55,52,43,51,60,57,36,59,75,37,71,68,58,31,52,51,50,50,27,54,76,70,71,37,75,45,79,48,73,46,97,87,36,39,32,38,31,21,41,64,76,48,74,37,82,54,65,64,43,77,90,65,49,45,77,43,63,51,58,38,34,32,32,33,42,44,89,88,78,59,46,84,43,81,74,46,73,38,52,64,56,51,52,62,60,45,74,76,42,92,85,43,74,80,60,48,61,67,49,50,56,52,51,53,59,46,48,69,74,74,109